Protein AF-L9VF07-F1 (afdb_monomer)

Foldseek 3Di:
DLQLCCCLVVLHDDLVSSLVSLLVVVVVVDPPDDQLSNQQSVVVVVVDDQLRSQVVSLVPDDPPLSAFAVLLLPLLLLLQQCLPPLP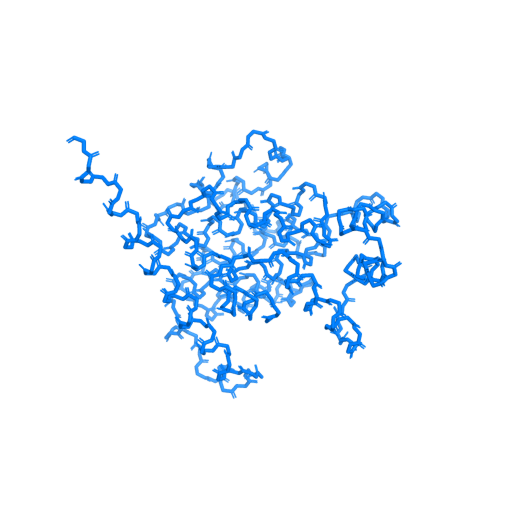VSLVRQLSSQSSRHNDLLNSLLSSLLSQLLSCLLVDDPCSNVRSLVPRDPPRDPVLCVLRVCPPPNDDPVPQQDERGSSSLSRLLRNLLVPDPALVSSLVVQLVSDYNSSSSSSSNNSSRCSNHNPVRDDPVVLVPDPPSVVVVVSSVSSNVSNVVVVVVVVVVPPPD

Organism: NCBI:txid1114856

InterPro domains:
  IPR005502 ADP-ribosylation/Crystallin J1 [PF03747] (3-219)
  IPR036705 ADP-ribosylation/Crystallin J1 superfamily [G3DSA:1.10.4080.10] (1-244)
  IPR036705 ADP-ribosylation/Crystallin J1 superfamily [SSF101478] (3-240)
  IPR050792 ADP-ribosylglycohydrolase-like [PTHR16222] (3-246)

Mean predicted aligned error: 4.43 Å

Solvent-accessible surface area (backbone atoms only — not comparable to full-atom values): 13248 Å² total; per-residue (Å²): 109,58,61,50,53,29,28,55,77,62,77,37,92,47,68,67,61,35,51,50,46,51,40,54,49,54,73,70,63,54,86,87,69,49,75,49,47,52,46,6,42,54,32,36,73,73,70,37,58,41,60,60,14,4,46,54,29,40,67,74,38,58,90,93,57,47,34,44,27,80,40,43,56,64,41,58,66,52,18,52,40,28,40,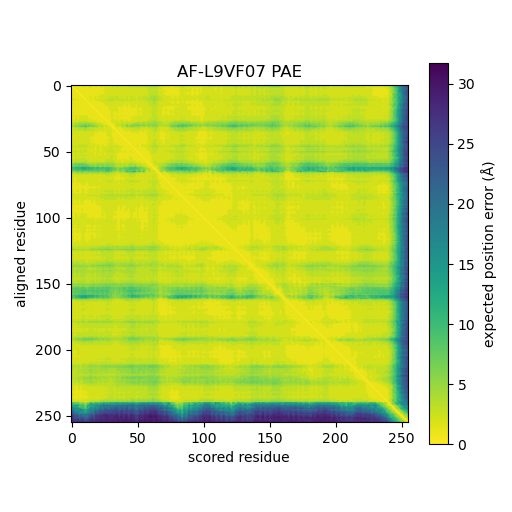87,40,64,68,58,36,37,53,52,28,31,52,64,13,25,46,38,33,54,34,57,52,19,17,43,41,21,24,38,54,24,38,21,41,14,26,38,70,68,70,44,95,53,22,58,60,55,22,60,70,70,50,60,90,84,48,49,65,66,54,49,66,64,42,68,38,55,64,88,69,54,61,77,87,75,55,56,48,38,77,26,23,62,38,26,47,43,39,16,50,32,31,28,70,68,43,93,47,35,54,58,15,28,52,53,37,34,70,72,34,75,38,20,70,50,23,22,48,44,10,41,53,39,19,42,49,71,59,34,73,90,50,46,55,64,80,56,59,77,68,46,81,63,43,73,58,54,52,50,50,51,53,50,31,48,52,48,22,54,57,54,56,58,66,57,58,74,70,73,80,77,127

pLDDT: mean 93.54, std 11.24, range [39.53, 98.94]

Sequence (255 aa):
MRLARSLVNCGGFDRDDFVTRLVEWYEEQPFGIGGTTTEALRRIRDGVPPEDASRRARETKPPGKKATNGSVMRCAPIAVPYATDREELQRVSRTSSRVTHCDPRCVHGCSVLNLTLAYILTGSDRPLQAALDDLPATAPQELRHHLDPVPDEIDPTDIVPANDAVETLRAALYHGLTASDAETAIVMAVNEGGDADTVGAVTGAIAGARFGVSDVPDRWVATVEYRTELEQLGEQLANLRSGHCEAGDDRNDRS

Radius of gyration: 17.64 Å; Cα contacts (8 Å, |Δi|>4): 380; chains: 1; bounding box: 41×55×46 Å

Nearest PDB structures (foldseek):
  2woe-assembly3_C  TM=8.707E-01  e=4.533E-09  Rhodospirillum rubrum
  2yzw-assembly1_A  TM=8.480E-01  e=7.224E-09  Thermus thermophilus HB8
  6drh-assembly4_G  TM=7.942E-01  e=8.203E-09  Serratia proteamaculans 568
  1t5j-assembly1_A  TM=8.797E-01  e=6.268E-08  Methanocaldococcus jannaschii
  6sgb-assembly1_FP  TM=6.117E-01  e=1.068E-03  Trypanosoma brucei brucei

Secondary structure (DSSP, 8-state):
-HHHHHHHHHTS--HHHHHHHHHHHHHT--TT--HHHHHHHHHHHTT--HHHHHHHHHHTSPTT-SS-GGGGGG-GGGTTTTTT-HHHHHHHHHHHHHTT---HHHHHHHHHHHHHHHHHHTT-SSHHHHHHHTS-TTS-HHHHHHHTTTTTT--GGG----SSHHHHHHHHHHHHHH-SSHHHHHHHHHHT-SSHHHHHHHHHHHHHHHH-GGGS-HHHHTT-TTHHHHHHHHHHHHHHHHHHHHHHHTTSS--

Structure (mmCIF, N/CA/C/O backbone):
data_AF-L9VF07-F1
#
_entry.id   AF-L9VF07-F1
#
loop_
_atom_site.group_PDB
_atom_site.id
_atom_site.type_symbol
_atom_site.label_atom_id
_atom_site.label_alt_id
_atom_site.label_comp_id
_atom_site.label_asym_id
_atom_site.label_entity_id
_atom_site.label_seq_id
_atom_site.pdbx_PDB_ins_code
_atom_site.Cartn_x
_atom_site.Cartn_y
_atom_site.Cartn_z
_atom_site.occupancy
_atom_site.B_iso_or_equiv
_atom_site.auth_seq_id
_atom_site.auth_comp_id
_atom_site.auth_asym_id
_atom_site.auth_atom_id
_atom_site.pdbx_PDB_model_num
ATOM 1 N N . MET A 1 1 ? -5.792 1.918 -8.288 1.00 92.44 1 MET A N 1
ATOM 2 C CA . MET A 1 1 ? -7.000 1.196 -8.764 1.00 92.44 1 MET A CA 1
ATOM 3 C C . MET A 1 1 ? -6.725 -0.092 -9.549 1.00 92.44 1 MET A C 1
ATOM 5 O O . MET A 1 1 ? -7.461 -1.045 -9.343 1.00 92.44 1 MET A O 1
ATOM 9 N N . ARG A 1 2 ? -5.696 -0.183 -10.416 1.00 96.69 2 ARG A N 1
ATOM 10 C CA . ARG A 1 2 ? -5.451 -1.374 -11.272 1.00 96.69 2 ARG A CA 1
ATOM 11 C C . ARG A 1 2 ? -5.428 -2.715 -10.518 1.00 96.69 2 ARG A C 1
ATOM 13 O O . ARG A 1 2 ? -6.036 -3.669 -10.983 1.00 96.69 2 ARG A O 1
ATOM 20 N N . LEU A 1 3 ? -4.801 -2.755 -9.339 1.00 98.00 3 LEU A N 1
ATOM 21 C CA . LEU A 1 3 ? -4.769 -3.945 -8.481 1.00 98.00 3 LEU A CA 1
ATOM 22 C C . LEU A 1 3 ? -6.159 -4.349 -7.963 1.00 98.00 3 LEU A C 1
ATOM 24 O O . LEU A 1 3 ? -6.522 -5.511 -8.059 1.00 98.00 3 LEU A O 1
ATOM 28 N N . ALA A 1 4 ? -6.948 -3.397 -7.456 1.00 98.19 4 ALA A N 1
ATOM 29 C CA . ALA A 1 4 ? -8.300 -3.667 -6.960 1.00 98.19 4 ALA A CA 1
ATOM 30 C C . ALA A 1 4 ? -9.221 -4.190 -8.077 1.00 98.19 4 ALA A C 1
ATOM 32 O O . ALA A 1 4 ? -9.887 -5.202 -7.893 1.00 98.19 4 ALA A O 1
ATOM 33 N N . ARG A 1 5 ? -9.181 -3.558 -9.262 1.00 98.25 5 ARG A N 1
ATOM 34 C CA . ARG A 1 5 ? -9.910 -4.028 -10.455 1.00 98.25 5 ARG A CA 1
ATOM 35 C C . ARG A 1 5 ? -9.520 -5.461 -10.832 1.00 98.25 5 ARG A C 1
ATOM 37 O O . ARG A 1 5 ? -10.393 -6.256 -11.145 1.00 98.25 5 ARG A O 1
ATOM 44 N N . SER A 1 6 ? -8.224 -5.780 -10.796 1.00 98.44 6 SER A N 1
ATOM 45 C CA . SER A 1 6 ? -7.711 -7.127 -11.085 1.00 98.44 6 SER A CA 1
ATOM 46 C C . SER A 1 6 ? -8.257 -8.168 -10.107 1.00 98.44 6 SER A C 1
ATOM 48 O O . SER A 1 6 ? -8.846 -9.155 -10.537 1.00 98.44 6 SER A O 1
ATOM 50 N N . LEU A 1 7 ? -8.149 -7.886 -8.802 1.00 98.25 7 LEU A N 1
ATOM 51 C CA . LEU A 1 7 ? -8.655 -8.748 -7.731 1.00 98.25 7 LEU A CA 1
ATOM 52 C C . LEU A 1 7 ? -10.149 -9.044 -7.895 1.00 98.25 7 LEU A C 1
ATOM 54 O O . LEU A 1 7 ? -10.557 -10.198 -7.828 1.00 98.25 7 LEU A O 1
ATOM 58 N N . VAL A 1 8 ? -10.956 -8.009 -8.139 1.00 98.06 8 VAL A N 1
ATOM 59 C CA . VAL A 1 8 ? -12.402 -8.155 -8.335 1.00 98.06 8 VAL A CA 1
ATOM 60 C C . VAL A 1 8 ? -12.715 -8.958 -9.596 1.00 98.06 8 VAL A C 1
ATOM 62 O O . VAL A 1 8 ? -13.451 -9.939 -9.525 1.00 98.06 8 VAL A O 1
ATOM 65 N N . ASN A 1 9 ? -12.150 -8.572 -10.743 1.00 97.62 9 ASN A N 1
ATOM 66 C CA . ASN A 1 9 ? -12.488 -9.185 -12.030 1.00 97.62 9 ASN A CA 1
ATOM 67 C C . ASN A 1 9 ? -12.062 -10.653 -12.116 1.00 97.62 9 ASN A C 1
ATOM 69 O O . ASN A 1 9 ? -12.730 -11.440 -12.781 1.00 97.62 9 ASN A O 1
ATOM 73 N N . CYS A 1 10 ? -10.965 -11.017 -11.450 1.00 97.62 10 CYS A N 1
ATOM 74 C CA . CYS A 1 10 ? -10.439 -12.379 -11.455 1.00 97.62 10 CYS A CA 1
ATOM 75 C C . CYS A 1 10 ? -10.941 -13.221 -10.270 1.00 97.62 10 CYS A C 1
ATOM 77 O O . CYS A 1 10 ? -10.605 -14.399 -10.181 1.00 97.62 10 CYS A O 1
ATOM 79 N N . GLY A 1 11 ? -11.718 -12.641 -9.344 1.00 96.75 11 GLY A N 1
ATOM 80 C CA . GLY A 1 11 ? -12.162 -13.318 -8.119 1.00 96.75 11 GLY A CA 1
ATOM 81 C C . GLY A 1 11 ? -11.029 -13.650 -7.136 1.00 96.75 11 GLY A C 1
ATOM 82 O O . GLY A 1 11 ? -11.189 -14.510 -6.275 1.00 96.75 11 GLY A O 1
ATOM 83 N N . GLY A 1 12 ? -9.875 -12.997 -7.276 1.00 96.38 12 GLY A N 1
ATOM 84 C CA . GLY A 1 12 ? -8.636 -13.296 -6.568 1.00 96.38 12 GLY A CA 1
ATOM 85 C C . GLY A 1 12 ? -7.427 -12.697 -7.287 1.00 96.38 12 GLY A C 1
ATOM 86 O O . GLY A 1 12 ? -7.558 -11.998 -8.291 1.00 96.38 12 GLY A O 1
ATOM 87 N N . PHE A 1 13 ? -6.225 -12.930 -6.765 1.00 98.06 13 PHE A N 1
ATOM 88 C CA . PHE A 1 13 ? -5.006 -12.400 -7.366 1.00 98.06 13 PHE A CA 1
ATOM 89 C C . PHE A 1 13 ? -4.568 -13.214 -8.585 1.00 98.06 13 PHE A C 1
ATOM 91 O O . PHE A 1 13 ? -3.935 -14.263 -8.453 1.00 98.06 13 PHE A O 1
ATOM 98 N N . ASP A 1 14 ? -4.833 -12.664 -9.766 1.00 98.31 14 ASP A N 1
ATOM 99 C CA . ASP A 1 14 ? -4.224 -13.089 -11.019 1.00 98.31 14 ASP A CA 1
ATOM 100 C C . ASP A 1 14 ? -3.043 -12.171 -11.353 1.00 98.31 14 ASP A C 1
ATOM 102 O O . ASP A 1 14 ? -3.167 -10.952 -11.512 1.00 98.31 14 ASP A O 1
ATOM 106 N N . ARG A 1 15 ? -1.852 -12.763 -11.421 1.00 97.81 15 ARG A N 1
ATOM 107 C CA . ARG A 1 15 ? -0.627 -12.011 -11.669 1.00 97.81 15 ARG A CA 1
ATOM 108 C C . ARG A 1 15 ? -0.581 -11.440 -13.088 1.00 97.81 15 ARG A C 1
ATOM 110 O O . ARG A 1 15 ? -0.080 -10.328 -13.255 1.00 97.81 15 ARG A O 1
ATOM 117 N N . ASP A 1 16 ? -1.032 -12.188 -14.084 1.00 98.12 16 ASP A N 1
ATOM 118 C CA . ASP A 1 16 ? -0.871 -11.832 -15.492 1.00 98.12 16 ASP A CA 1
ATOM 119 C C . ASP A 1 16 ? -1.880 -10.749 -15.893 1.00 98.12 16 ASP A C 1
ATOM 121 O O . ASP A 1 16 ? -1.502 -9.782 -16.564 1.00 98.12 16 ASP A O 1
ATOM 125 N N . ASP A 1 17 ? -3.117 -10.815 -15.386 1.00 98.69 17 ASP A N 1
ATOM 126 C CA . ASP A 1 17 ? -4.090 -9.718 -15.500 1.00 98.69 17 ASP A CA 1
ATOM 127 C C . ASP A 1 17 ? -3.573 -8.459 -14.783 1.00 98.69 17 ASP A C 1
ATOM 129 O O . ASP A 1 17 ? -3.598 -7.364 -15.353 1.00 98.69 17 ASP A O 1
ATOM 133 N N . PHE A 1 18 ? -3.006 -8.592 -13.576 1.00 98.56 18 PHE A N 1
ATOM 134 C CA . PHE A 1 18 ? -2.432 -7.444 -12.874 1.00 98.56 18 PHE A CA 1
ATOM 135 C C . PHE A 1 18 ? -1.272 -6.798 -13.648 1.00 98.56 18 PHE A C 1
ATOM 137 O O . PHE A 1 18 ? -1.218 -5.570 -13.767 1.00 98.56 18 PHE A O 1
ATOM 144 N N . VAL A 1 19 ? -0.356 -7.604 -14.196 1.00 98.56 19 VAL A N 1
ATOM 145 C CA . VAL A 1 19 ? 0.756 -7.128 -15.035 1.00 98.56 19 VAL A CA 1
ATOM 146 C C . VAL A 1 19 ? 0.225 -6.413 -16.275 1.00 98.56 19 VAL A C 1
ATOM 148 O O . VAL A 1 19 ? 0.664 -5.296 -16.553 1.00 98.56 19 VAL A O 1
ATOM 151 N N . THR A 1 20 ? -0.746 -7.009 -16.969 1.00 98.56 20 THR A N 1
ATOM 152 C CA . THR A 1 20 ? -1.387 -6.425 -18.158 1.00 98.56 20 THR A CA 1
ATOM 153 C C . THR A 1 20 ? -1.946 -5.040 -17.847 1.00 98.56 20 THR A C 1
ATOM 155 O O . THR A 1 20 ? -1.568 -4.059 -18.485 1.00 98.56 20 THR A O 1
ATOM 158 N N . ARG A 1 21 ? -2.731 -4.913 -16.773 1.00 98.44 21 ARG A N 1
ATOM 159 C CA . ARG A 1 21 ? -3.318 -3.632 -16.346 1.00 98.44 21 ARG A CA 1
ATOM 160 C C . ARG A 1 21 ? -2.288 -2.582 -15.944 1.00 98.44 21 ARG A C 1
ATOM 162 O O . ARG A 1 21 ? -2.561 -1.386 -16.057 1.00 98.44 21 ARG A O 1
ATOM 169 N N . LEU A 1 22 ? -1.142 -2.994 -15.399 1.00 98.19 22 LEU A N 1
ATOM 170 C CA . LEU A 1 22 ? -0.056 -2.064 -15.092 1.00 98.19 22 LEU A CA 1
ATOM 171 C C . LEU A 1 22 ? 0.629 -1.562 -16.365 1.00 98.19 22 LEU A C 1
ATOM 173 O O . LEU A 1 22 ? 0.976 -0.385 -16.417 1.00 98.19 22 LEU A O 1
ATOM 177 N N . VAL A 1 23 ? 0.818 -2.421 -17.369 1.00 98.50 23 VAL A N 1
ATOM 178 C CA . VAL A 1 23 ? 1.380 -2.018 -18.667 1.00 98.50 23 VAL A CA 1
ATOM 179 C C . VAL A 1 23 ? 0.422 -1.079 -19.398 1.00 98.50 23 VAL A C 1
ATOM 181 O O . VAL A 1 23 ? 0.861 -0.012 -19.809 1.00 98.50 23 VAL A O 1
ATOM 184 N N . GLU A 1 24 ? -0.874 -1.396 -19.456 1.00 98.19 24 GLU A N 1
ATOM 185 C CA . GLU A 1 24 ? -1.902 -0.500 -20.014 1.00 98.19 24 GLU A CA 1
ATOM 186 C C . GLU A 1 24 ? -1.864 0.878 -19.340 1.00 98.19 24 GLU A C 1
ATOM 188 O O . GLU A 1 24 ? -1.774 1.909 -19.999 1.00 98.19 24 GLU A O 1
ATOM 193 N N . TRP A 1 25 ? -1.846 0.900 -18.002 1.00 97.38 25 TRP A N 1
ATOM 194 C CA . TRP A 1 25 ? -1.729 2.141 -17.239 1.00 97.38 25 TRP A CA 1
ATOM 195 C C . TRP A 1 25 ? -0.436 2.900 -17.532 1.00 97.38 25 TRP A C 1
ATOM 197 O O . TRP A 1 25 ? -0.449 4.121 -17.572 1.00 97.38 25 TRP A O 1
ATOM 207 N N . TYR A 1 26 ? 0.685 2.207 -17.728 1.00 97.88 26 TYR A N 1
ATOM 208 C CA . TYR A 1 26 ? 1.948 2.836 -18.110 1.00 97.88 26 TYR A CA 1
ATOM 209 C C . TYR A 1 26 ? 1.883 3.466 -19.509 1.00 97.88 26 TYR A C 1
ATOM 211 O O . TYR A 1 26 ? 2.423 4.555 -19.722 1.00 97.88 26 TYR A O 1
ATOM 219 N N . GLU A 1 27 ? 1.211 2.816 -20.456 1.00 97.62 27 GLU A N 1
ATOM 220 C CA . GLU A 1 27 ? 1.034 3.314 -21.823 1.00 97.62 27 GLU A CA 1
ATOM 221 C C . GLU A 1 27 ? 0.120 4.543 -21.894 1.00 97.62 27 GLU A C 1
ATOM 223 O O . GLU A 1 27 ? 0.350 5.411 -22.734 1.00 97.62 27 GLU A O 1
ATOM 228 N N . GLU A 1 28 ? -0.810 4.698 -20.945 1.00 96.94 28 GLU A N 1
ATOM 229 C CA . GLU A 1 28 ? -1.615 5.917 -20.751 1.00 96.94 28 GLU A CA 1
ATOM 230 C C . GLU A 1 28 ? -0.778 7.155 -20.342 1.00 96.94 28 GLU A C 1
ATOM 232 O O . GLU A 1 28 ? -1.321 8.254 -20.260 1.00 96.94 28 GLU A O 1
ATOM 237 N N . GLN A 1 29 ? 0.535 7.007 -20.104 1.00 94.12 29 GLN A N 1
ATOM 238 C CA . GLN A 1 29 ? 1.457 8.071 -19.666 1.00 94.12 29 GLN A CA 1
ATOM 239 C C . GLN A 1 29 ? 0.960 8.816 -18.411 1.00 94.12 29 GLN A C 1
ATOM 241 O O . GLN A 1 29 ? 0.740 10.030 -18.430 1.00 94.12 29 GLN A O 1
ATOM 246 N N . PRO A 1 30 ? 0.785 8.097 -17.292 1.00 92.88 30 PRO A N 1
ATOM 247 C CA . PRO A 1 30 ? 0.133 8.631 -16.114 1.00 92.88 30 PRO A CA 1
ATOM 248 C C . PRO A 1 30 ? 1.034 9.643 -15.407 1.00 92.88 30 PRO A C 1
ATOM 250 O O . PRO A 1 30 ? 2.247 9.452 -15.269 1.00 92.88 30 PRO A O 1
ATOM 253 N N . PHE A 1 31 ? 0.419 10.711 -14.905 1.00 89.94 31 PHE A N 1
ATOM 254 C CA . PHE A 1 31 ? 1.108 11.672 -14.055 1.00 89.94 31 PHE A CA 1
ATOM 255 C C . PHE A 1 31 ? 1.620 10.993 -12.769 1.00 89.94 31 PHE A C 1
ATOM 257 O O . PHE A 1 31 ? 0.955 10.122 -12.210 1.00 89.94 31 PHE A O 1
ATOM 264 N N . GLY A 1 32 ? 2.809 11.386 -12.302 1.00 88.06 32 GLY A N 1
ATOM 265 C CA . GLY A 1 32 ? 3.360 10.934 -11.016 1.00 88.06 32 GLY A CA 1
ATOM 266 C C . GLY A 1 32 ? 3.983 9.530 -10.998 1.00 88.06 32 GLY A C 1
ATOM 267 O O . GLY A 1 32 ? 4.358 9.044 -9.934 1.00 88.06 32 GLY A O 1
ATOM 268 N N . ILE A 1 33 ? 4.145 8.851 -12.141 1.00 94.06 33 ILE A N 1
ATOM 269 C CA . ILE A 1 33 ? 4.795 7.532 -12.161 1.00 94.06 33 ILE A CA 1
ATOM 270 C C . ILE A 1 33 ? 6.277 7.602 -11.748 1.00 94.06 33 ILE A C 1
ATOM 272 O O . ILE A 1 33 ? 7.116 8.240 -12.386 1.00 94.06 33 ILE A O 1
ATOM 276 N N . GLY A 1 34 ? 6.619 6.890 -10.671 1.00 93.62 34 GLY A N 1
ATOM 277 C CA . GLY A 1 34 ? 7.980 6.841 -10.141 1.00 93.62 34 GLY A CA 1
ATOM 278 C C . GLY A 1 34 ? 8.964 6.089 -11.044 1.00 93.62 34 GLY A C 1
ATOM 279 O O . GLY A 1 34 ? 8.643 5.066 -11.650 1.00 93.62 34 GLY A O 1
ATOM 280 N N . GLY A 1 35 ? 10.222 6.537 -11.063 1.00 94.00 35 GLY A N 1
ATOM 281 C CA . GLY A 1 35 ? 11.240 6.012 -11.977 1.00 94.00 35 GLY A CA 1
ATOM 282 C C . GLY A 1 35 ? 11.618 4.534 -11.792 1.00 94.00 35 GLY A C 1
ATOM 283 O O . GLY A 1 35 ? 12.261 3.975 -12.674 1.00 94.00 35 GLY A O 1
ATOM 284 N N . THR A 1 36 ? 11.315 3.889 -10.659 1.00 95.62 36 THR A N 1
ATOM 285 C CA . THR A 1 36 ? 11.466 2.421 -10.512 1.00 95.62 36 THR A CA 1
ATOM 286 C C . THR A 1 36 ? 10.361 1.696 -11.276 1.00 95.62 36 THR A C 1
ATOM 288 O O . THR A 1 36 ? 10.637 0.787 -12.055 1.00 95.62 36 THR A O 1
ATOM 291 N N . THR A 1 37 ? 9.117 2.151 -11.109 1.00 96.88 37 THR A N 1
ATOM 292 C CA . THR A 1 37 ? 7.940 1.618 -11.800 1.00 96.88 37 THR A CA 1
ATOM 293 C C . THR A 1 37 ? 8.045 1.830 -13.307 1.00 96.88 37 THR A C 1
ATOM 295 O O . THR A 1 37 ? 7.895 0.862 -14.045 1.00 96.88 37 THR A O 1
ATOM 298 N N . THR A 1 38 ? 8.398 3.037 -13.763 1.00 97.19 38 THR A N 1
ATOM 299 C CA . THR A 1 38 ? 8.627 3.342 -15.188 1.00 97.19 38 THR A CA 1
ATOM 300 C C . THR A 1 38 ? 9.600 2.357 -15.825 1.00 97.19 38 THR A C 1
ATOM 302 O O . THR A 1 38 ? 9.342 1.803 -16.888 1.00 97.19 38 THR A O 1
ATOM 305 N N . GLU A 1 39 ? 10.721 2.107 -15.155 1.00 97.19 39 GLU A N 1
ATOM 306 C CA . GLU A 1 39 ? 11.815 1.324 -15.714 1.00 97.19 39 GLU A CA 1
ATOM 307 C C . GLU A 1 39 ? 11.531 -0.190 -15.675 1.00 97.19 39 GLU A C 1
ATOM 309 O O . GLU A 1 39 ? 11.973 -0.927 -16.561 1.00 97.19 39 GLU A O 1
ATOM 314 N N . ALA A 1 40 ? 10.740 -0.657 -14.703 1.00 98.25 40 ALA A N 1
ATOM 315 C CA . ALA A 1 40 ? 10.206 -2.018 -14.691 1.00 98.25 40 ALA A CA 1
ATOM 316 C C . ALA A 1 40 ? 9.142 -2.217 -15.786 1.00 98.25 40 ALA A C 1
ATOM 318 O O . ALA A 1 40 ? 9.278 -3.121 -16.607 1.00 98.25 40 ALA A O 1
ATOM 319 N N . LEU A 1 41 ? 8.124 -1.352 -15.857 1.00 98.44 41 LEU A N 1
ATOM 320 C CA . LEU A 1 41 ? 7.006 -1.501 -16.798 1.00 98.44 41 LEU A CA 1
ATOM 321 C C . LEU A 1 41 ? 7.436 -1.325 -18.258 1.00 98.44 41 LEU A C 1
ATOM 323 O O . LEU A 1 41 ? 6.985 -2.087 -19.107 1.00 98.44 41 LEU A O 1
ATOM 327 N N . ARG A 1 42 ? 8.390 -0.426 -18.544 1.00 98.31 42 ARG A N 1
ATOM 328 C CA . ARG A 1 42 ? 9.013 -0.313 -19.872 1.00 98.31 42 ARG A CA 1
ATOM 329 C C . ARG A 1 42 ? 9.600 -1.646 -20.337 1.00 98.31 42 ARG A C 1
ATOM 331 O O . ARG A 1 42 ? 9.358 -2.067 -21.458 1.00 98.31 42 ARG A O 1
ATOM 338 N N . ARG A 1 43 ? 10.352 -2.328 -19.468 1.00 98.44 43 ARG A N 1
ATOM 339 C CA . ARG A 1 43 ? 10.953 -3.633 -19.787 1.00 98.44 43 ARG A CA 1
ATOM 340 C C . ARG A 1 43 ? 9.912 -4.729 -19.965 1.00 98.44 43 ARG A C 1
ATOM 342 O O . ARG A 1 43 ? 10.085 -5.558 -20.848 1.00 98.44 43 ARG A O 1
ATOM 349 N N . ILE A 1 44 ? 8.869 -4.732 -19.136 1.00 98.62 44 ILE A N 1
ATOM 350 C CA . ILE A 1 44 ? 7.771 -5.699 -19.252 1.00 98.62 44 ILE A CA 1
ATOM 351 C C . ILE A 1 44 ? 7.064 -5.532 -20.595 1.00 98.62 44 ILE A C 1
ATOM 353 O O . ILE A 1 44 ? 6.901 -6.511 -21.317 1.00 98.62 44 ILE A O 1
ATOM 357 N N . ARG A 1 45 ? 6.732 -4.291 -20.972 1.00 98.38 45 ARG A N 1
ATOM 358 C CA . ARG A 1 45 ? 6.183 -3.964 -22.294 1.00 98.38 45 ARG A CA 1
ATOM 359 C C . ARG A 1 45 ? 7.102 -4.438 -23.425 1.00 98.38 45 ARG A C 1
ATOM 361 O O . ARG A 1 45 ? 6.629 -4.980 -24.414 1.00 98.38 45 ARG A O 1
ATOM 368 N N . ASP A 1 46 ? 8.416 -4.291 -23.255 1.00 98.12 46 ASP A N 1
ATOM 369 C CA . ASP A 1 46 ? 9.426 -4.739 -24.224 1.00 98.12 46 ASP A CA 1
ATOM 370 C C . ASP A 1 46 ? 9.674 -6.275 -24.187 1.00 98.12 46 ASP A C 1
ATOM 372 O O . ASP A 1 46 ? 10.630 -6.765 -24.789 1.00 98.12 46 ASP A O 1
ATOM 376 N N . GLY A 1 47 ? 8.836 -7.050 -23.483 1.00 97.75 47 GLY A N 1
ATOM 377 C CA . GLY A 1 47 ? 8.845 -8.519 -23.474 1.00 97.75 47 GLY A CA 1
ATOM 378 C C . GLY A 1 47 ? 9.731 -9.173 -22.408 1.00 97.75 47 GLY A C 1
ATOM 379 O O . GLY A 1 47 ? 9.918 -10.390 -22.425 1.00 97.75 47 GLY A O 1
ATOM 380 N N . VAL A 1 48 ? 10.299 -8.405 -21.473 1.00 98.50 48 VAL A N 1
ATOM 381 C CA . VAL A 1 48 ? 11.091 -8.962 -20.363 1.00 98.50 48 VAL A CA 1
ATOM 382 C C . VAL A 1 48 ? 10.155 -9.499 -19.271 1.00 98.50 48 VAL A C 1
ATOM 384 O O . VAL A 1 48 ? 9.289 -8.753 -18.813 1.00 98.50 48 VAL A O 1
ATOM 387 N N . PRO A 1 49 ? 10.349 -10.736 -18.769 1.00 98.06 49 PRO A N 1
ATOM 388 C CA . PRO A 1 49 ? 9.552 -11.263 -17.660 1.00 98.06 49 PRO A CA 1
ATOM 389 C C . PRO A 1 49 ? 9.551 -10.331 -16.429 1.00 98.06 49 PRO A C 1
ATOM 391 O O . PRO A 1 49 ? 10.602 -9.759 -16.115 1.00 98.06 49 PRO A O 1
ATOM 394 N N . PRO A 1 50 ? 8.428 -10.177 -15.695 1.00 97.38 50 PRO A N 1
ATOM 395 C CA . PRO A 1 50 ? 8.313 -9.170 -14.635 1.00 97.38 50 PRO A CA 1
ATOM 396 C C . PRO A 1 50 ? 9.387 -9.214 -13.537 1.00 97.38 50 PRO A C 1
ATOM 398 O O . PRO A 1 50 ? 9.902 -8.162 -13.159 1.00 97.38 50 PRO A O 1
ATOM 401 N N . GLU A 1 51 ? 9.797 -10.390 -13.049 1.00 95.12 51 GLU A N 1
ATOM 402 C CA . GLU A 1 51 ? 10.861 -10.483 -12.035 1.00 95.12 51 GLU A CA 1
ATOM 403 C C . GLU A 1 51 ? 12.200 -9.978 -12.559 1.00 95.12 51 GLU A C 1
ATOM 405 O O . GLU A 1 51 ? 12.930 -9.281 -11.852 1.00 95.12 51 GLU A O 1
ATOM 410 N N . ASP A 1 52 ? 12.525 -10.325 -13.801 1.00 97.88 52 ASP A N 1
ATOM 411 C CA . ASP A 1 52 ? 13.750 -9.891 -14.457 1.00 97.88 52 ASP A CA 1
ATOM 412 C C . ASP A 1 52 ? 13.713 -8.389 -14.729 1.00 97.88 52 ASP A C 1
ATOM 414 O O . ASP A 1 52 ? 14.711 -7.695 -14.522 1.00 97.88 52 ASP A O 1
ATOM 418 N N . ALA A 1 53 ? 12.559 -7.872 -15.152 1.00 98.19 53 ALA A N 1
ATOM 419 C CA . ALA A 1 53 ? 12.343 -6.453 -15.371 1.00 98.19 53 ALA A CA 1
ATOM 420 C C . ALA A 1 53 ? 12.518 -5.652 -14.075 1.00 98.19 53 ALA A C 1
ATOM 422 O O . ALA A 1 53 ? 13.266 -4.672 -14.063 1.00 98.19 53 ALA A O 1
ATOM 423 N N . SER A 1 54 ? 11.898 -6.096 -12.978 1.00 97.56 54 SER A N 1
ATOM 424 C CA . SER A 1 54 ? 12.028 -5.454 -11.670 1.00 97.56 54 SER A CA 1
ATOM 425 C C . SER A 1 54 ? 13.457 -5.538 -11.122 1.00 97.56 54 SER A C 1
ATOM 427 O O . SER A 1 54 ? 13.992 -4.529 -10.654 1.00 97.56 54 SER A O 1
ATOM 429 N N . ARG A 1 55 ? 14.125 -6.694 -11.252 1.00 97.50 55 ARG A N 1
ATOM 430 C CA . ARG A 1 55 ? 15.529 -6.870 -10.843 1.00 97.50 55 ARG A CA 1
ATOM 431 C C . ARG A 1 55 ? 16.456 -5.913 -11.581 1.00 97.50 55 ARG A C 1
ATOM 433 O O . ARG A 1 55 ? 17.206 -5.179 -10.939 1.00 97.50 55 ARG A O 1
ATOM 440 N N . ARG A 1 56 ? 16.344 -5.845 -12.909 1.00 96.94 56 ARG A N 1
ATOM 441 C CA . ARG A 1 56 ? 17.135 -4.918 -13.731 1.00 96.94 56 ARG A CA 1
ATOM 442 C C . ARG A 1 56 ? 16.808 -3.462 -13.403 1.00 96.94 56 ARG A C 1
ATOM 444 O O . ARG A 1 56 ? 17.719 -2.650 -13.294 1.00 96.94 56 ARG A O 1
ATOM 451 N N . ALA A 1 57 ? 15.533 -3.121 -13.196 1.00 95.62 57 ALA A N 1
ATOM 452 C CA . ALA A 1 57 ? 15.135 -1.770 -12.799 1.00 95.62 57 ALA A CA 1
ATOM 453 C C . ALA A 1 57 ? 15.779 -1.362 -11.464 1.00 95.62 57 ALA A C 1
ATOM 455 O O . ALA A 1 57 ? 16.321 -0.262 -11.356 1.00 95.62 57 ALA A O 1
ATOM 456 N N . ARG A 1 58 ? 15.809 -2.263 -10.476 1.00 94.19 58 ARG A N 1
ATOM 457 C CA . ARG A 1 58 ? 16.494 -2.051 -9.194 1.00 94.19 58 ARG A CA 1
ATOM 458 C C . ARG A 1 58 ? 18.007 -1.879 -9.355 1.00 94.19 58 ARG A C 1
ATOM 460 O O . ARG A 1 58 ? 18.598 -1.048 -8.671 1.00 94.19 58 ARG A O 1
ATOM 467 N N . GLU A 1 59 ? 18.641 -2.647 -10.235 1.00 93.31 59 GLU A N 1
ATOM 468 C CA . GLU A 1 59 ? 20.085 -2.561 -10.502 1.00 93.31 59 GLU A CA 1
ATOM 469 C C . GLU A 1 59 ? 20.502 -1.213 -11.102 1.00 93.31 59 GLU A C 1
ATOM 471 O O . GLU A 1 59 ? 21.611 -0.757 -10.837 1.00 93.31 59 GLU A O 1
ATOM 476 N N . THR A 1 60 ? 19.607 -0.527 -11.825 1.00 90.81 60 THR A N 1
ATOM 477 C CA . THR A 1 60 ? 19.873 0.836 -12.325 1.00 90.81 60 THR A CA 1
ATOM 478 C C . THR A 1 60 ? 19.885 1.911 -11.234 1.00 90.81 60 THR A C 1
ATOM 480 O O . THR A 1 60 ? 20.306 3.039 -11.490 1.00 90.81 60 THR A O 1
ATOM 483 N N . LYS A 1 61 ? 19.401 1.606 -10.022 1.00 89.38 61 LYS A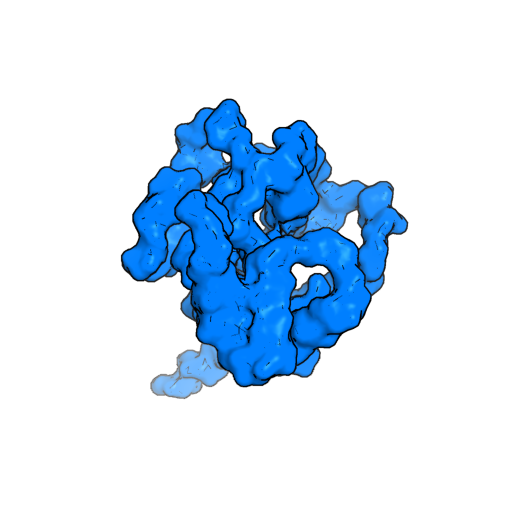 N 1
ATOM 484 C CA . LYS A 1 61 ? 19.315 2.587 -8.937 1.00 89.38 61 LYS A CA 1
ATOM 485 C C . LYS A 1 61 ? 20.635 2.680 -8.171 1.00 89.38 61 LYS A C 1
ATOM 487 O O . LYS A 1 61 ? 21.253 1.647 -7.887 1.00 89.38 61 LYS A O 1
ATOM 492 N N . PRO A 1 62 ? 21.047 3.898 -7.771 1.00 87.00 62 PRO A N 1
ATOM 493 C CA . PRO A 1 62 ? 22.219 4.057 -6.925 1.00 87.00 62 PRO A CA 1
ATOM 494 C C . PRO A 1 62 ? 22.017 3.333 -5.582 1.00 87.00 62 PRO A C 1
ATOM 496 O O . PRO A 1 62 ? 20.872 3.122 -5.153 1.00 87.00 62 PRO A O 1
ATOM 499 N N . PRO A 1 63 ? 23.111 2.954 -4.895 1.00 78.31 63 PRO A N 1
ATOM 500 C CA . PRO A 1 63 ? 23.047 2.480 -3.515 1.00 78.31 63 PRO A CA 1
ATOM 501 C C . PRO A 1 63 ? 22.182 3.413 -2.651 1.00 78.31 63 PRO A C 1
ATOM 503 O O . PRO A 1 63 ? 22.227 4.629 -2.814 1.00 78.31 63 PRO A O 1
ATOM 506 N N . GLY A 1 64 ? 21.338 2.840 -1.789 1.00 76.94 64 GLY A N 1
ATOM 507 C CA . GLY A 1 64 ? 20.390 3.592 -0.955 1.00 76.94 64 GLY A CA 1
ATOM 508 C C . GLY A 1 64 ? 19.037 3.914 -1.605 1.00 76.94 64 GLY A C 1
ATOM 509 O O . GLY A 1 64 ? 18.063 4.048 -0.887 1.00 76.94 64 GLY A O 1
ATOM 510 N N . LYS A 1 65 ? 18.904 3.934 -2.942 1.00 82.25 65 LYS A N 1
ATOM 511 C CA . LYS A 1 65 ? 17.615 4.216 -3.630 1.00 82.25 65 LYS A CA 1
ATOM 512 C C . LYS A 1 65 ? 16.930 2.978 -4.211 1.00 82.25 65 LYS A C 1
ATOM 514 O O . LYS A 1 65 ? 16.144 3.067 -5.153 1.00 82.25 65 LYS A O 1
ATOM 519 N N . LYS A 1 66 ? 17.287 1.796 -3.709 1.00 87.25 66 LYS A N 1
ATOM 520 C CA . LYS A 1 66 ? 16.810 0.511 -4.245 1.00 87.25 66 LYS A CA 1
ATOM 521 C C . LYS A 1 66 ? 15.437 0.102 -3.712 1.00 87.25 66 LYS A C 1
ATOM 523 O O . LYS A 1 66 ? 14.773 -0.690 -4.373 1.00 87.25 66 LYS A O 1
ATOM 528 N N . ALA A 1 67 ? 15.022 0.634 -2.563 1.00 93.75 67 ALA A N 1
ATOM 529 C CA . ALA A 1 67 ? 13.771 0.278 -1.904 1.00 93.75 67 ALA A CA 1
ATOM 530 C C . ALA A 1 67 ? 12.724 1.399 -1.969 1.00 93.75 67 ALA A C 1
ATOM 532 O O . ALA A 1 67 ? 12.166 1.777 -0.952 1.00 93.75 67 ALA A O 1
ATOM 533 N N . THR A 1 68 ? 12.434 1.932 -3.157 1.00 95.81 68 THR A N 1
ATOM 534 C CA . THR A 1 68 ? 11.368 2.940 -3.318 1.00 95.81 68 THR A CA 1
ATOM 535 C C . THR A 1 68 ? 9.993 2.390 -2.908 1.00 95.81 68 THR A C 1
ATOM 537 O O . THR A 1 68 ? 9.722 1.191 -3.019 1.00 95.81 68 THR A O 1
ATOM 540 N N . ASN A 1 69 ? 9.094 3.263 -2.464 1.00 96.81 69 ASN A N 1
ATOM 541 C CA . ASN A 1 69 ? 7.813 2.904 -1.833 1.00 96.81 69 ASN A CA 1
ATOM 542 C C . ASN A 1 69 ? 6.670 2.542 -2.810 1.00 96.81 69 ASN A C 1
ATOM 544 O O . ASN A 1 69 ? 5.604 2.105 -2.379 1.00 96.81 69 ASN A O 1
ATOM 548 N N . GLY A 1 70 ? 6.884 2.630 -4.126 1.00 97.06 70 GLY A N 1
ATOM 549 C CA . GLY A 1 70 ? 5.810 2.535 -5.127 1.00 97.06 70 GLY A CA 1
ATOM 550 C C . GLY A 1 70 ? 5.044 1.202 -5.215 1.00 97.06 70 GLY A C 1
ATOM 551 O O . GLY A 1 70 ? 4.025 1.114 -5.904 1.00 97.06 70 GLY A O 1
ATOM 552 N N . SER A 1 71 ? 5.517 0.134 -4.565 1.00 98.31 71 SER A N 1
ATOM 553 C CA . SER A 1 71 ? 4.721 -1.094 -4.380 1.00 98.31 71 SER A CA 1
ATOM 554 C C . SER A 1 71 ? 3.881 -1.069 -3.101 1.00 98.31 71 SER A C 1
ATOM 556 O O . SER A 1 71 ? 2.741 -1.526 -3.137 1.00 98.31 71 SER A O 1
ATOM 558 N N . VAL A 1 72 ? 4.405 -0.480 -2.021 1.00 98.31 72 VAL A N 1
ATOM 559 C CA . VAL A 1 72 ? 3.715 -0.315 -0.732 1.00 98.31 72 VAL A CA 1
ATOM 560 C C . VAL A 1 72 ? 2.504 0.602 -0.893 1.00 98.31 72 VAL A C 1
ATOM 562 O O . VAL A 1 72 ? 1.409 0.237 -0.480 1.00 98.31 72 VAL A O 1
ATOM 565 N N . MET A 1 73 ? 2.659 1.724 -1.606 1.00 96.56 73 MET A N 1
ATOM 566 C CA . MET A 1 73 ? 1.592 2.720 -1.807 1.00 96.56 73 MET A CA 1
ATOM 567 C C . MET A 1 73 ? 0.303 2.162 -2.437 1.00 96.56 73 MET A C 1
ATOM 569 O O . MET A 1 73 ? -0.742 2.801 -2.390 1.00 96.56 73 MET A O 1
ATOM 573 N N . ARG A 1 74 ? 0.372 0.995 -3.094 1.00 97.50 74 ARG A N 1
ATOM 574 C CA . ARG A 1 74 ? -0.742 0.422 -3.862 1.00 97.50 74 ARG A CA 1
ATOM 575 C C . ARG A 1 74 ? -1.225 -0.934 -3.361 1.00 97.50 74 ARG A C 1
ATOM 577 O O . ARG A 1 74 ? -2.139 -1.472 -3.980 1.00 97.50 74 ARG A O 1
ATOM 584 N N . CYS A 1 75 ? -0.595 -1.531 -2.345 1.00 98.56 75 CYS A N 1
ATOM 585 C CA . CYS A 1 75 ? -0.836 -2.939 -2.009 1.00 98.56 75 CYS A CA 1
ATOM 586 C C . CYS A 1 75 ? -2.038 -3.173 -1.082 1.00 98.56 75 CYS A C 1
ATOM 588 O O . CYS A 1 75 ? -2.540 -4.296 -1.070 1.00 98.56 75 CYS A O 1
ATOM 590 N N . ALA A 1 76 ? -2.537 -2.134 -0.401 1.00 98.56 76 ALA A N 1
ATOM 591 C CA . ALA A 1 76 ? -3.635 -2.208 0.572 1.00 98.56 76 ALA A CA 1
ATOM 592 C C . ALA A 1 76 ? -4.900 -2.968 0.110 1.00 98.56 76 ALA A C 1
ATOM 594 O O . ALA A 1 76 ? -5.453 -3.709 0.923 1.00 98.56 76 ALA A O 1
ATOM 595 N N . PRO A 1 77 ? -5.353 -2.891 -1.165 1.00 98.56 77 PRO A N 1
ATOM 596 C CA . PRO A 1 77 ? -6.525 -3.649 -1.616 1.00 98.56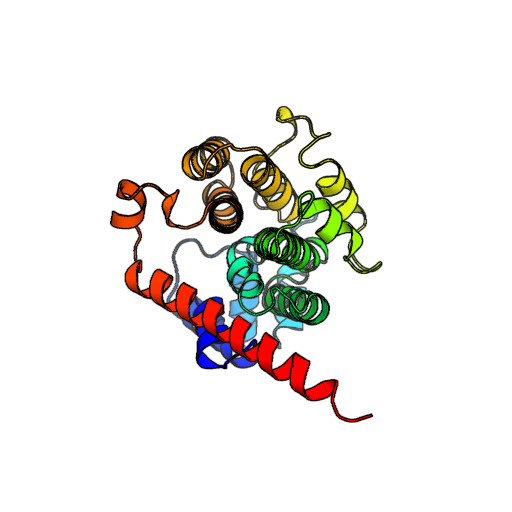 77 PRO A CA 1
ATOM 597 C C . PRO A 1 77 ? -6.419 -5.169 -1.429 1.00 98.56 77 PRO A C 1
ATOM 599 O O . PRO A 1 77 ? -7.444 -5.837 -1.382 1.00 98.56 77 PRO A O 1
ATOM 602 N N . ILE A 1 78 ? -5.205 -5.723 -1.313 1.00 98.75 78 ILE A N 1
ATOM 603 C CA . ILE A 1 78 ? -4.977 -7.155 -1.050 1.00 98.75 78 ILE A CA 1
ATOM 604 C C . ILE A 1 78 ? -5.441 -7.538 0.361 1.00 98.75 78 ILE A C 1
ATOM 606 O O . ILE A 1 78 ? -5.914 -8.652 0.561 1.00 98.75 78 ILE A O 1
ATOM 610 N N . ALA A 1 79 ? -5.324 -6.640 1.343 1.00 98.38 79 ALA A N 1
ATOM 611 C CA . ALA A 1 79 ? -5.631 -6.959 2.735 1.00 98.38 79 ALA A CA 1
ATOM 612 C C . ALA A 1 79 ? -7.106 -7.325 2.958 1.00 98.38 79 ALA A C 1
ATOM 614 O O . ALA A 1 79 ? -7.406 -8.114 3.846 1.00 98.38 79 ALA A O 1
ATOM 615 N N . VAL A 1 80 ? -8.017 -6.770 2.153 1.00 97.50 80 VAL A N 1
ATOM 616 C CA . VAL A 1 80 ? -9.468 -6.926 2.329 1.00 97.50 80 VAL A CA 1
ATOM 617 C C . VAL A 1 80 ? -9.949 -8.354 2.017 1.00 97.50 80 VAL A C 1
ATOM 619 O O . VAL A 1 80 ? -10.480 -8.990 2.929 1.00 97.50 80 VAL A O 1
ATOM 622 N N . PRO A 1 81 ? -9.764 -8.903 0.796 1.00 97.81 81 PRO A N 1
ATOM 623 C CA . PRO A 1 81 ? -10.248 -10.244 0.463 1.00 97.81 81 PRO A CA 1
ATOM 624 C C . PRO A 1 81 ? -9.492 -11.356 1.201 1.00 97.81 81 PRO A C 1
ATOM 626 O O . PRO A 1 81 ? -10.081 -12.386 1.504 1.00 97.81 81 PRO A O 1
ATOM 629 N N . TYR A 1 82 ? -8.215 -11.142 1.533 1.00 98.12 82 TYR A N 1
ATOM 630 C CA . TYR A 1 82 ? -7.359 -12.147 2.174 1.00 98.12 82 TYR A CA 1
ATOM 631 C C . TYR A 1 82 ? -7.224 -11.954 3.691 1.00 98.12 82 TYR A C 1
ATOM 633 O O . TYR A 1 82 ? -6.292 -12.472 4.303 1.00 98.12 82 TYR A O 1
ATOM 641 N N . ALA A 1 83 ? -8.129 -11.197 4.324 1.00 96.94 83 ALA A N 1
ATOM 642 C CA . ALA A 1 83 ? -7.951 -10.778 5.713 1.00 96.94 83 ALA A CA 1
ATOM 643 C C . ALA A 1 83 ? -7.846 -11.940 6.719 1.00 96.94 83 ALA A C 1
ATOM 645 O O . ALA A 1 83 ? -7.265 -11.774 7.784 1.00 96.94 83 ALA A O 1
ATOM 646 N N . THR A 1 84 ? -8.409 -13.102 6.395 1.00 96.06 84 THR A N 1
ATOM 647 C CA . THR A 1 84 ? -8.422 -14.303 7.245 1.00 96.06 84 THR A CA 1
ATOM 648 C C . THR A 1 84 ? -7.441 -15.386 6.787 1.00 96.06 84 THR A C 1
ATOM 650 O O . THR A 1 84 ? -7.201 -16.327 7.536 1.00 96.06 84 THR A O 1
ATOM 653 N N . ASP A 1 85 ? -6.820 -15.236 5.613 1.00 97.06 85 ASP A N 1
ATOM 654 C CA . ASP A 1 85 ? -5.808 -16.152 5.075 1.00 97.06 85 ASP A CA 1
ATOM 655 C C . ASP A 1 85 ? -4.445 -15.445 5.028 1.00 97.06 85 ASP A C 1
ATOM 657 O O . ASP A 1 85 ? -4.047 -14.835 4.031 1.00 97.06 85 ASP A O 1
ATOM 661 N N . ARG A 1 86 ? -3.735 -15.477 6.163 1.00 96.50 86 ARG A N 1
ATOM 662 C CA . ARG A 1 86 ? -2.465 -14.754 6.355 1.00 96.50 86 ARG A CA 1
ATOM 663 C C . ARG A 1 86 ? -1.360 -15.257 5.432 1.00 96.50 86 ARG A C 1
ATOM 665 O O . ARG A 1 86 ? -0.532 -14.459 4.987 1.00 96.50 86 ARG A O 1
ATOM 672 N N . GLU A 1 87 ? -1.325 -16.557 5.157 1.00 97.25 87 GLU A N 1
ATOM 673 C CA . GLU A 1 87 ? -0.307 -17.153 4.295 1.00 97.25 87 GLU A CA 1
ATOM 674 C C . GLU A 1 87 ? -0.490 -16.676 2.853 1.00 97.25 87 GLU A C 1
ATOM 676 O O . GLU A 1 87 ? 0.458 -16.165 2.236 1.00 97.25 87 GLU A O 1
ATOM 681 N N . GLU A 1 88 ? -1.721 -16.750 2.346 1.00 98.12 88 GLU A N 1
ATOM 682 C CA . GLU A 1 88 ? -2.042 -16.315 0.993 1.00 98.12 88 GLU A CA 1
ATOM 683 C C . GLU A 1 88 ? -1.913 -14.796 0.842 1.00 98.12 88 GLU A C 1
ATOM 685 O O . GLU A 1 88 ? -1.293 -14.321 -0.115 1.00 98.12 88 GLU A O 1
ATOM 690 N N . LEU A 1 89 ? -2.373 -14.018 1.829 1.00 98.75 89 LEU A N 1
ATOM 691 C CA . LEU A 1 89 ? -2.182 -12.565 1.882 1.00 98.75 89 LEU A CA 1
ATOM 692 C C . LEU A 1 89 ? -0.709 -12.200 1.713 1.00 98.75 89 LEU A C 1
ATOM 694 O O . LEU A 1 89 ? -0.353 -11.331 0.908 1.00 98.75 89 LEU A O 1
ATOM 698 N N . GLN A 1 90 ? 0.171 -12.872 2.452 1.00 98.62 90 GLN A N 1
ATOM 699 C CA . GLN A 1 90 ? 1.605 -12.660 2.357 1.00 98.62 90 GLN A CA 1
ATOM 700 C C . GLN A 1 90 ? 2.158 -13.081 0.986 1.00 98.62 90 GLN A C 1
ATOM 702 O O . GLN A 1 90 ? 2.961 -12.352 0.391 1.00 98.62 90 GLN A O 1
ATOM 707 N N . ARG A 1 91 ? 1.737 -14.230 0.442 1.00 98.50 91 ARG A N 1
ATOM 708 C CA . ARG A 1 91 ? 2.146 -14.696 -0.894 1.00 98.50 91 ARG A CA 1
ATOM 709 C C . ARG A 1 91 ? 1.765 -13.688 -1.980 1.00 98.50 91 ARG A C 1
ATOM 711 O O . ARG A 1 91 ? 2.620 -13.313 -2.793 1.00 98.50 91 ARG A O 1
ATOM 718 N N . VAL A 1 92 ? 0.523 -13.213 -1.966 1.00 98.75 92 VAL A N 1
ATOM 719 C CA . VAL A 1 92 ? -0.025 -12.239 -2.916 1.00 98.75 92 VAL A CA 1
ATOM 720 C C . VAL A 1 92 ? 0.670 -10.885 -2.774 1.00 98.75 92 VAL A C 1
ATOM 722 O O . VAL A 1 92 ? 1.131 -10.327 -3.770 1.00 98.75 92 VAL A O 1
ATOM 725 N N . SER A 1 93 ? 0.854 -10.393 -1.545 1.00 98.81 93 SER A N 1
ATOM 726 C CA . SER A 1 93 ? 1.555 -9.128 -1.265 1.00 98.81 93 SER A CA 1
ATOM 727 C C . SER A 1 93 ? 2.970 -9.121 -1.835 1.00 98.81 93 SER A C 1
ATOM 729 O O . SER A 1 93 ? 3.367 -8.191 -2.545 1.00 98.81 93 SER A O 1
ATOM 731 N N . ARG A 1 94 ? 3.728 -10.195 -1.589 1.00 98.62 94 ARG A N 1
ATOM 732 C CA . ARG A 1 94 ? 5.092 -10.323 -2.105 1.00 98.62 94 ARG A CA 1
ATOM 733 C C . ARG A 1 94 ? 5.125 -10.462 -3.625 1.00 98.62 94 ARG A C 1
ATOM 735 O O . ARG A 1 94 ? 6.003 -9.884 -4.264 1.00 98.62 94 ARG A O 1
ATOM 742 N N . THR A 1 95 ? 4.201 -11.225 -4.209 1.00 98.56 95 THR A N 1
ATOM 743 C CA . THR A 1 95 ? 4.126 -11.416 -5.668 1.00 98.56 95 THR A CA 1
ATOM 744 C C . THR A 1 95 ? 3.777 -10.107 -6.376 1.00 98.56 95 THR A C 1
ATOM 746 O O . THR A 1 95 ? 4.489 -9.708 -7.294 1.00 98.56 95 THR A O 1
ATOM 749 N N . SER A 1 96 ? 2.760 -9.385 -5.898 1.00 98.69 96 SER A N 1
ATOM 750 C CA . SER A 1 96 ? 2.347 -8.078 -6.428 1.00 98.69 96 SER A CA 1
ATOM 751 C C . SER A 1 96 ? 3.460 -7.026 -6.343 1.00 98.69 96 SER A C 1
ATOM 753 O O . SER A 1 96 ? 3.676 -6.258 -7.288 1.00 98.69 96 SER A O 1
ATOM 755 N N . SER A 1 97 ? 4.225 -7.021 -5.244 1.00 98.69 97 SER A N 1
ATOM 756 C CA . SER A 1 97 ? 5.383 -6.137 -5.088 1.00 98.69 97 SER A CA 1
ATOM 757 C C . SER A 1 97 ? 6.455 -6.422 -6.144 1.00 98.69 97 SER A C 1
ATOM 759 O O . SER A 1 97 ? 6.829 -5.513 -6.893 1.00 98.69 97 SER A O 1
ATOM 761 N N . ARG A 1 98 ? 6.860 -7.695 -6.298 1.00 98.56 98 ARG A N 1
ATOM 762 C CA . ARG A 1 98 ? 7.932 -8.131 -7.216 1.00 98.56 98 ARG A CA 1
ATOM 763 C C . ARG A 1 98 ? 7.690 -7.813 -8.688 1.00 98.56 98 ARG A C 1
ATOM 765 O O . ARG A 1 98 ? 8.662 -7.772 -9.435 1.00 98.56 98 ARG A O 1
ATOM 772 N N . VAL A 1 99 ? 6.448 -7.546 -9.098 1.00 98.31 99 VAL A N 1
ATOM 773 C CA . VAL A 1 99 ? 6.142 -7.103 -10.468 1.00 98.31 99 VAL A CA 1
ATOM 774 C C . VAL A 1 99 ? 6.911 -5.829 -10.828 1.00 98.31 99 VAL A C 1
ATOM 776 O O . VAL A 1 99 ? 7.406 -5.713 -11.944 1.00 98.31 99 VAL A O 1
ATOM 779 N N . THR A 1 100 ? 7.052 -4.879 -9.894 1.00 98.19 100 THR A N 1
ATOM 780 C CA . THR A 1 100 ? 7.811 -3.641 -10.158 1.00 98.19 100 THR A CA 1
ATOM 781 C C . THR A 1 100 ? 8.916 -3.351 -9.147 1.00 98.19 100 THR A C 1
ATOM 783 O O . THR A 1 100 ? 9.905 -2.720 -9.513 1.00 98.19 100 THR A O 1
ATOM 786 N N . HIS A 1 101 ? 8.825 -3.863 -7.918 1.00 98.19 101 HIS A N 1
ATOM 787 C CA . HIS A 1 101 ? 9.805 -3.669 -6.847 1.00 98.19 101 HIS A CA 1
ATOM 788 C C . HIS A 1 101 ? 10.236 -5.013 -6.243 1.00 98.19 101 HIS A C 1
ATOM 790 O O . HIS A 1 101 ? 9.529 -5.606 -5.435 1.00 98.19 101 HIS A O 1
ATOM 796 N N . CYS A 1 102 ? 11.427 -5.493 -6.596 1.00 97.50 102 CYS A N 1
ATOM 797 C CA . CYS A 1 102 ? 11.956 -6.759 -6.091 1.00 97.50 102 CYS A CA 1
ATOM 798 C C . CYS A 1 102 ? 12.891 -6.605 -4.879 1.00 97.50 102 CYS A C 1
ATOM 800 O O . CYS A 1 102 ? 13.450 -7.603 -4.422 1.00 97.50 102 CYS A O 1
ATOM 802 N N . ASP A 1 103 ? 13.136 -5.380 -4.392 1.00 97.25 103 ASP A N 1
ATOM 803 C CA . ASP A 1 103 ? 13.949 -5.186 -3.189 1.00 97.25 103 ASP A CA 1
ATOM 804 C C . ASP A 1 103 ? 13.244 -5.844 -1.992 1.00 97.25 103 ASP A C 1
ATOM 806 O O . ASP A 1 103 ? 12.053 -5.590 -1.786 1.00 97.25 103 ASP A O 1
ATOM 810 N N . PRO A 1 104 ? 13.932 -6.689 -1.202 1.00 97.06 104 PRO A N 1
ATOM 811 C CA . PRO A 1 104 ? 13.314 -7.389 -0.082 1.00 97.06 104 PRO A CA 1
ATOM 812 C C . PRO A 1 104 ? 12.573 -6.474 0.900 1.00 97.06 104 PRO A C 1
ATOM 814 O O . PRO A 1 104 ? 11.552 -6.890 1.445 1.00 97.06 104 PRO A O 1
ATOM 817 N N . ARG A 1 105 ? 13.029 -5.227 1.086 1.00 97.31 105 ARG A N 1
ATOM 818 C CA . ARG A 1 105 ? 12.361 -4.247 1.959 1.00 97.31 105 ARG A CA 1
ATOM 819 C C . ARG A 1 105 ? 11.006 -3.814 1.397 1.00 97.31 105 ARG A C 1
ATOM 821 O O . ARG A 1 105 ? 10.037 -3.770 2.141 1.00 97.31 105 ARG A O 1
ATOM 828 N N . CYS A 1 106 ? 10.889 -3.617 0.081 1.00 98.06 106 CYS A N 1
ATOM 829 C CA . CYS A 1 106 ? 9.604 -3.360 -0.583 1.00 98.06 106 CYS A CA 1
ATOM 830 C C . CYS A 1 106 ? 8.671 -4.577 -0.509 1.00 98.06 106 CYS A C 1
ATOM 832 O O . CYS A 1 106 ? 7.489 -4.453 -0.192 1.00 98.06 106 CYS A O 1
ATOM 834 N N . VAL A 1 107 ? 9.217 -5.760 -0.802 1.00 98.50 107 VAL A N 1
ATOM 835 C CA . VAL A 1 107 ? 8.470 -7.021 -0.901 1.00 98.50 107 VAL A CA 1
ATOM 836 C C . VAL A 1 107 ? 7.870 -7.420 0.445 1.00 98.50 107 VAL A C 1
ATOM 838 O O . VAL A 1 107 ? 6.679 -7.729 0.536 1.00 98.50 107 VAL A O 1
ATOM 841 N N . HIS A 1 108 ? 8.687 -7.400 1.496 1.00 98.56 108 HIS A N 1
ATOM 842 C CA . HIS A 1 108 ? 8.225 -7.692 2.847 1.00 98.56 108 HIS A CA 1
ATOM 843 C C . HIS A 1 108 ? 7.487 -6.503 3.465 1.00 98.56 108 HIS A C 1
ATOM 845 O O . HIS A 1 108 ? 6.531 -6.734 4.192 1.00 98.56 108 HIS A O 1
ATOM 851 N N . GLY A 1 109 ? 7.804 -5.261 3.093 1.00 98.56 109 GLY A N 1
ATOM 852 C CA . GLY A 1 109 ? 7.035 -4.082 3.497 1.00 98.56 109 GLY A CA 1
ATOM 853 C C . GLY A 1 109 ? 5.575 -4.125 3.034 1.00 98.56 109 GLY A C 1
ATOM 854 O O . GLY A 1 109 ? 4.673 -3.846 3.818 1.00 98.56 109 GLY A O 1
ATOM 855 N N . CYS A 1 110 ? 5.313 -4.589 1.805 1.00 98.88 110 CYS A N 1
ATOM 856 C CA . CYS A 1 110 ? 3.941 -4.843 1.342 1.00 98.88 110 CYS A CA 1
ATOM 857 C C . CYS A 1 110 ? 3.232 -5.909 2.191 1.00 98.88 110 CYS A C 1
ATOM 859 O O . CYS A 1 110 ? 2.028 -5.817 2.409 1.00 98.88 110 CYS A O 1
ATOM 861 N N . SER A 1 111 ? 3.976 -6.923 2.652 1.00 98.75 111 SER A N 1
ATOM 862 C CA . SER A 1 111 ? 3.432 -7.967 3.530 1.00 98.75 111 SER A CA 1
ATOM 863 C C . SER A 1 111 ? 3.109 -7.406 4.910 1.00 98.75 111 SER A C 1
ATOM 865 O O . SER A 1 111 ? 2.033 -7.693 5.411 1.00 98.75 111 SER A O 1
ATOM 867 N N . VAL A 1 112 ? 3.987 -6.573 5.484 1.00 98.81 112 VAL A N 1
ATOM 868 C CA . VAL A 1 112 ? 3.740 -5.908 6.772 1.00 98.81 112 VAL A CA 1
ATOM 869 C C . VAL A 1 112 ? 2.489 -5.053 6.699 1.00 98.81 112 VAL A C 1
ATOM 871 O O . VAL A 1 112 ? 1.587 -5.267 7.495 1.00 98.81 112 VAL A O 1
ATOM 874 N N . LEU A 1 113 ? 2.389 -4.144 5.722 1.00 98.94 113 LEU A N 1
ATOM 875 C CA . LEU A 1 113 ? 1.214 -3.280 5.604 1.00 98.94 113 LEU A CA 1
ATOM 876 C C . LEU A 1 113 ? -0.072 -4.103 5.510 1.00 98.94 113 LEU A C 1
ATOM 878 O O . LEU A 1 113 ? -1.007 -3.872 6.270 1.00 98.94 113 LEU A O 1
ATOM 882 N N . ASN A 1 114 ? -0.110 -5.088 4.612 1.00 98.94 114 ASN A N 1
ATOM 883 C CA . ASN A 1 114 ? -1.316 -5.880 4.418 1.00 98.94 114 ASN A CA 1
ATOM 884 C C . ASN A 1 114 ? -1.640 -6.769 5.623 1.00 98.94 114 ASN A C 1
ATOM 886 O O . ASN A 1 114 ? -2.816 -6.913 5.936 1.00 98.94 114 ASN A O 1
ATOM 890 N N . LEU A 1 115 ? -0.643 -7.328 6.318 1.00 98.88 115 LEU A N 1
ATOM 891 C CA . LEU A 1 115 ? -0.868 -8.072 7.559 1.00 98.88 115 LEU A CA 1
ATOM 892 C C . LEU A 1 115 ? -1.405 -7.153 8.653 1.00 98.88 115 LEU A C 1
ATOM 894 O O . LEU A 1 115 ? -2.395 -7.503 9.281 1.00 98.88 115 LEU A O 1
ATOM 898 N N . THR A 1 116 ? -0.823 -5.966 8.837 1.00 98.94 116 THR A N 1
ATOM 899 C CA . THR A 1 116 ? -1.296 -4.984 9.822 1.00 98.94 116 THR A CA 1
ATOM 900 C C . THR A 1 116 ? -2.744 -4.595 9.547 1.00 98.94 116 THR A C 1
ATOM 902 O O . THR A 1 116 ? -3.580 -4.681 10.443 1.00 98.94 116 THR A O 1
ATOM 905 N N . LEU A 1 117 ? -3.072 -4.231 8.301 1.00 98.88 117 LEU A N 1
ATOM 906 C CA . LEU A 1 117 ? -4.446 -3.925 7.886 1.00 98.88 117 LEU A CA 1
ATOM 907 C C . LEU A 1 117 ? -5.382 -5.092 8.173 1.00 98.88 117 LEU A C 1
ATOM 909 O O . LEU A 1 117 ? -6.466 -4.923 8.719 1.00 98.88 117 LEU A O 1
ATOM 913 N N . ALA A 1 118 ? -4.954 -6.296 7.834 1.00 98.69 118 ALA A N 1
ATOM 914 C CA . ALA A 1 118 ? -5.778 -7.464 8.002 1.00 98.69 118 ALA A CA 1
ATOM 915 C C . ALA A 1 118 ? -5.915 -7.884 9.481 1.00 98.69 118 ALA A C 1
ATOM 917 O O . ALA A 1 118 ? -6.923 -8.490 9.828 1.00 98.69 118 ALA A O 1
ATOM 918 N N . TYR A 1 119 ? -4.960 -7.556 10.355 1.00 98.69 119 TYR A N 1
ATOM 919 C CA . TYR A 1 119 ? -5.085 -7.710 11.806 1.00 98.69 119 TYR A CA 1
ATOM 920 C C . TYR A 1 119 ? -6.010 -6.659 12.423 1.00 98.69 119 TYR A C 1
ATOM 922 O O . TYR A 1 119 ? -6.777 -6.997 13.322 1.00 98.69 119 TYR A O 1
ATOM 930 N N . ILE A 1 120 ? -6.002 -5.426 11.907 1.00 98.56 120 ILE A N 1
ATOM 931 C CA . ILE A 1 120 ? -6.991 -4.395 12.261 1.00 98.56 120 ILE A CA 1
ATOM 932 C C . ILE A 1 120 ? -8.399 -4.889 11.905 1.00 98.56 120 ILE A C 1
ATOM 934 O O . ILE A 1 120 ? -9.283 -4.911 12.756 1.00 98.56 120 ILE A O 1
ATOM 938 N N . LEU A 1 121 ? -8.594 -5.366 10.671 1.00 97.81 121 LEU A N 1
ATOM 939 C CA . LEU A 1 121 ? -9.895 -5.836 10.175 1.00 97.81 121 LEU A CA 1
ATOM 940 C C . LEU A 1 121 ? -10.441 -7.061 10.925 1.00 97.81 121 LEU A C 1
ATOM 942 O O . LEU A 1 121 ? -11.640 -7.325 10.860 1.00 97.81 121 LEU A O 1
ATOM 946 N N . THR A 1 122 ? -9.582 -7.815 11.614 1.00 96.88 122 THR A N 1
ATOM 947 C CA . THR A 1 122 ? -9.970 -8.967 12.443 1.00 96.88 122 THR A CA 1
ATOM 948 C C . THR A 1 122 ? -9.931 -8.669 13.945 1.00 96.88 122 THR A C 1
ATOM 950 O O . THR A 1 122 ? -10.035 -9.600 14.737 1.00 96.88 122 THR A O 1
ATOM 953 N N . GLY A 1 123 ? -9.766 -7.404 14.349 1.00 97.06 123 GLY A N 1
ATOM 954 C CA . GLY A 1 123 ? -9.902 -6.973 15.744 1.00 97.06 123 GLY A CA 1
ATOM 955 C C . GLY A 1 123 ? -8.693 -7.231 16.649 1.00 97.06 123 GLY A C 1
ATOM 956 O O . GLY A 1 123 ? -8.877 -7.506 17.828 1.00 97.06 123 GLY A O 1
ATOM 957 N N . SER A 1 124 ? -7.464 -7.179 16.126 1.00 97.50 124 SER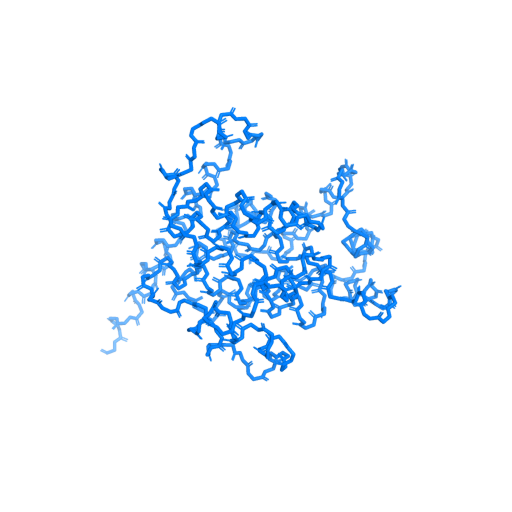 A N 1
ATOM 958 C CA . SER A 1 124 ? -6.254 -7.245 16.960 1.00 97.50 124 SER A CA 1
ATOM 959 C C . SER A 1 124 ? -5.968 -5.913 17.658 1.00 97.50 124 SER A C 1
ATOM 961 O O . SER A 1 124 ? -5.947 -4.871 17.004 1.00 97.50 124 SER A O 1
ATOM 963 N N . ASP A 1 125 ? -5.640 -5.966 18.952 1.00 95.31 125 ASP A N 1
ATOM 964 C CA . ASP A 1 125 ? -5.210 -4.800 19.742 1.00 95.31 125 ASP A CA 1
ATOM 965 C C . ASP A 1 125 ? -3.777 -4.348 19.412 1.00 95.31 125 ASP A C 1
ATOM 967 O O . ASP A 1 125 ? -3.415 -3.191 19.620 1.00 95.31 125 ASP A O 1
ATOM 971 N N . ARG A 1 126 ? -2.938 -5.257 18.894 1.00 96.81 126 ARG A N 1
ATOM 972 C CA . ARG A 1 126 ? -1.532 -4.991 18.534 1.00 96.81 126 ARG A CA 1
ATOM 973 C C . ARG A 1 126 ? -1.257 -5.408 17.087 1.00 96.81 126 ARG A C 1
ATOM 975 O O . ARG A 1 126 ? -0.474 -6.330 16.847 1.00 96.81 126 ARG A O 1
ATOM 982 N N . PRO A 1 127 ? -1.903 -4.763 16.100 1.00 98.44 127 PRO A N 1
ATOM 983 C CA . PRO A 1 127 ? -1.931 -5.262 14.730 1.00 98.44 127 PRO A CA 1
ATOM 984 C C . PRO A 1 127 ? -0.559 -5.264 14.049 1.00 98.44 127 PRO A C 1
ATOM 986 O O . PRO A 1 127 ? -0.260 -6.196 13.308 1.00 98.44 127 PRO A O 1
ATOM 989 N N . LEU A 1 128 ? 0.289 -4.263 14.314 1.00 98.56 128 LEU A N 1
ATOM 990 C CA . LEU A 1 128 ? 1.643 -4.222 13.756 1.00 98.56 128 LEU A CA 1
ATOM 991 C C . LEU A 1 128 ? 2.551 -5.285 14.384 1.00 98.56 128 LEU A C 1
ATOM 993 O O . LEU A 1 128 ? 3.247 -5.977 13.648 1.00 98.56 128 LEU A O 1
ATOM 997 N N . GLN A 1 129 ? 2.506 -5.475 15.706 1.00 98.19 129 GLN A N 1
ATOM 998 C CA . GLN A 1 129 ? 3.322 -6.508 16.350 1.00 98.19 129 GLN A CA 1
ATOM 999 C C . GLN A 1 129 ? 2.947 -7.901 15.837 1.00 98.19 129 GLN A C 1
ATOM 1001 O O . GLN A 1 129 ? 3.819 -8.650 15.411 1.00 98.19 129 GLN A O 1
ATOM 1006 N N . ALA A 1 130 ? 1.647 -8.204 15.771 1.00 98.25 130 ALA A N 1
ATOM 1007 C CA . ALA A 1 130 ? 1.163 -9.465 15.215 1.00 98.25 130 ALA A CA 1
ATOM 1008 C C . ALA A 1 130 ? 1.605 -9.654 13.750 1.00 98.25 130 ALA A C 1
ATOM 1010 O O . ALA A 1 130 ? 2.018 -10.741 13.352 1.00 98.25 130 ALA A O 1
ATOM 1011 N N . ALA A 1 131 ? 1.589 -8.583 12.947 1.00 98.50 131 ALA A N 1
ATOM 1012 C CA . ALA A 1 131 ? 2.098 -8.617 11.580 1.00 98.50 131 ALA A CA 1
ATOM 1013 C C . ALA A 1 131 ? 3.606 -8.910 11.508 1.00 98.50 131 ALA A C 1
ATOM 1015 O O . ALA A 1 131 ? 4.037 -9.656 10.628 1.00 98.50 131 ALA A O 1
ATOM 1016 N N . LEU A 1 132 ? 4.413 -8.329 12.400 1.00 98.12 132 LEU A N 1
ATOM 1017 C CA . LEU A 1 132 ? 5.855 -8.574 12.465 1.00 98.12 132 LEU A CA 1
ATOM 1018 C C . LEU A 1 132 ? 6.165 -9.999 12.936 1.00 98.12 132 LEU A C 1
ATOM 1020 O O . LEU A 1 132 ? 7.060 -10.635 12.373 1.00 98.12 132 LEU A O 1
ATOM 1024 N N . ASP A 1 133 ? 5.425 -10.522 13.909 1.00 97.50 133 ASP A N 1
ATOM 1025 C CA . ASP A 1 133 ? 5.592 -11.887 14.417 1.00 97.50 133 ASP A CA 1
ATOM 1026 C C . ASP A 1 133 ? 5.316 -12.934 13.318 1.00 97.50 133 ASP A C 1
ATOM 1028 O O . ASP A 1 133 ? 6.077 -13.892 13.170 1.00 97.50 133 ASP A O 1
ATOM 1032 N N . ASP A 1 134 ? 4.320 -12.685 12.460 1.00 97.44 134 ASP A N 1
ATOM 1033 C CA . ASP A 1 134 ? 3.934 -13.553 11.335 1.00 97.44 134 ASP A CA 1
ATOM 1034 C C . ASP A 1 134 ? 4.855 -13.483 10.105 1.00 97.44 134 ASP A C 1
ATOM 1036 O O . ASP A 1 134 ? 4.723 -14.278 9.160 1.00 97.44 134 ASP A O 1
ATOM 1040 N N . LEU A 1 135 ? 5.771 -12.514 10.048 1.00 95.81 135 LEU A N 1
ATOM 1041 C CA . LEU A 1 135 ? 6.695 -12.417 8.923 1.00 95.81 135 LEU A CA 1
ATOM 1042 C C . LEU A 1 135 ? 7.637 -13.635 8.890 1.00 95.81 135 LEU A C 1
ATOM 1044 O O . LEU A 1 135 ? 8.179 -14.044 9.918 1.00 95.81 135 LEU A O 1
ATOM 1048 N N . PRO A 1 136 ? 7.981 -14.160 7.700 1.00 94.50 136 PRO A N 1
ATOM 1049 C CA . PRO A 1 136 ? 8.945 -15.245 7.590 1.00 94.50 136 PRO A CA 1
ATOM 1050 C C . PRO A 1 136 ? 10.344 -14.792 8.027 1.00 94.50 136 PRO A C 1
ATOM 1052 O O . PRO A 1 136 ? 10.705 -13.617 7.920 1.00 94.50 136 PRO A O 1
ATOM 1055 N N . ALA A 1 137 ? 11.187 -15.752 8.411 1.00 92.88 137 ALA A N 1
ATOM 1056 C CA . ALA A 1 137 ? 12.595 -15.511 8.749 1.00 92.88 137 ALA A CA 1
ATOM 1057 C C . ALA A 1 137 ? 13.413 -14.900 7.590 1.00 92.88 137 ALA A C 1
ATOM 1059 O O . ALA A 1 137 ? 14.472 -14.324 7.812 1.00 92.88 137 ALA A O 1
ATOM 1060 N N . THR A 1 138 ? 12.925 -14.999 6.347 1.00 93.00 138 THR A N 1
ATOM 1061 C CA . THR A 1 138 ? 13.548 -14.372 5.171 1.00 93.00 138 THR A CA 1
ATOM 1062 C C . THR A 1 138 ? 13.296 -12.865 5.078 1.00 93.00 138 THR A C 1
ATOM 1064 O O . THR A 1 138 ? 13.855 -12.217 4.192 1.00 93.00 138 THR A O 1
ATOM 1067 N N . ALA A 1 139 ? 12.418 -12.305 5.918 1.00 96.00 139 ALA A N 1
ATOM 1068 C CA . ALA A 1 139 ? 12.180 -10.869 5.952 1.00 96.00 139 ALA A CA 1
ATOM 1069 C C . ALA A 1 139 ? 13.461 -10.125 6.386 1.00 96.00 139 ALA A C 1
ATOM 1071 O O . ALA A 1 139 ? 14.130 -10.575 7.318 1.00 96.00 139 ALA A O 1
ATOM 1072 N N . PRO A 1 140 ? 13.821 -8.995 5.748 1.00 95.44 140 PRO A N 1
ATOM 1073 C CA . PRO A 1 140 ? 15.033 -8.256 6.094 1.00 95.44 140 PRO A CA 1
ATOM 1074 C C . PRO A 1 140 ? 15.047 -7.830 7.561 1.00 95.44 140 PRO A C 1
ATOM 1076 O O . PRO A 1 140 ? 14.077 -7.247 8.042 1.00 95.44 140 PRO A O 1
ATOM 1079 N N . GLN A 1 141 ? 16.170 -8.051 8.247 1.00 94.25 141 GLN A N 1
ATOM 1080 C CA . GLN A 1 141 ? 16.332 -7.618 9.636 1.00 94.25 141 GLN A CA 1
ATOM 1081 C C . GLN A 1 141 ? 16.187 -6.099 9.781 1.00 94.25 141 GLN A C 1
ATOM 1083 O O . GLN A 1 141 ? 15.577 -5.648 10.738 1.00 94.25 141 GLN A O 1
ATOM 1088 N N . GLU A 1 142 ? 16.678 -5.328 8.806 1.00 93.31 142 GLU A N 1
ATOM 1089 C CA . GLU A 1 142 ? 16.498 -3.872 8.733 1.00 93.31 142 GLU A CA 1
ATOM 1090 C C . GLU A 1 142 ? 15.012 -3.486 8.800 1.00 93.31 142 GLU A C 1
ATOM 1092 O O . GLU A 1 142 ? 14.632 -2.656 9.615 1.00 93.31 142 GLU A O 1
ATOM 1097 N N . LEU A 1 143 ? 14.146 -4.153 8.025 1.00 94.94 143 LEU A N 1
ATOM 1098 C CA . LEU A 1 143 ? 12.706 -3.879 8.037 1.00 94.94 143 LEU A CA 1
ATOM 1099 C C . LEU A 1 143 ? 12.106 -4.102 9.432 1.00 94.94 143 LEU A C 1
ATOM 1101 O O . LEU A 1 143 ? 11.350 -3.264 9.905 1.00 94.94 143 LEU A O 1
ATOM 1105 N N . ARG A 1 144 ? 12.455 -5.213 10.094 1.00 95.19 144 ARG A N 1
ATOM 1106 C CA . ARG A 1 144 ? 11.997 -5.494 11.463 1.00 95.19 144 ARG A CA 1
ATOM 1107 C C . ARG A 1 144 ? 12.529 -4.451 12.442 1.00 95.19 144 ARG A C 1
ATOM 1109 O O . ARG A 1 144 ? 11.747 -3.862 13.165 1.00 95.19 144 ARG A O 1
ATOM 1116 N N . HIS A 1 145 ? 13.830 -4.179 12.410 1.00 95.06 145 HIS A N 1
ATOM 1117 C CA . HIS A 1 145 ? 14.493 -3.234 13.307 1.00 95.06 145 HIS A CA 1
ATOM 1118 C C . HIS A 1 145 ? 13.869 -1.834 13.269 1.00 95.06 145 HIS A C 1
ATOM 1120 O O . HIS A 1 145 ? 13.732 -1.198 14.305 1.00 95.06 145 HIS A O 1
ATOM 1126 N N . HIS A 1 146 ? 13.471 -1.369 12.085 1.00 94.62 146 HIS A N 1
ATOM 1127 C CA . HIS A 1 146 ? 12.862 -0.054 11.917 1.00 94.62 146 HIS A CA 1
ATOM 1128 C C . HIS A 1 146 ? 11.372 0.008 12.284 1.00 94.62 146 HIS A C 1
ATOM 1130 O O . HIS A 1 146 ? 10.882 1.097 12.580 1.00 94.62 146 HIS A O 1
ATOM 1136 N N . LEU A 1 147 ? 10.648 -1.116 12.220 1.00 96.81 147 LEU A N 1
ATOM 1137 C CA . LEU A 1 147 ? 9.197 -1.160 12.437 1.00 96.81 147 LEU A CA 1
ATOM 1138 C C . LEU A 1 147 ? 8.791 -1.680 13.819 1.00 96.81 147 LEU A C 1
ATOM 1140 O O . LEU A 1 147 ? 7.713 -1.327 14.275 1.00 96.81 147 LEU A O 1
ATOM 1144 N N . ASP A 1 148 ? 9.628 -2.482 14.477 1.00 96.69 148 ASP A N 1
ATOM 1145 C CA . ASP A 1 148 ? 9.375 -3.023 15.821 1.00 96.69 148 ASP A CA 1
ATOM 1146 C C . ASP A 1 148 ? 9.159 -1.926 16.885 1.00 96.69 148 ASP A C 1
ATOM 1148 O O . ASP A 1 148 ? 8.218 -2.052 17.662 1.00 96.69 148 ASP A O 1
ATOM 1152 N N . PRO A 1 149 ? 9.890 -0.788 16.870 1.00 96.88 149 PRO A N 1
ATOM 1153 C CA . PRO A 1 149 ? 9.634 0.307 17.810 1.00 96.88 149 PRO A CA 1
ATOM 1154 C C . PRO A 1 149 ? 8.328 1.079 17.552 1.00 96.88 149 PRO A C 1
ATOM 1156 O O . PRO A 1 149 ? 7.975 1.963 18.328 1.00 96.88 149 PRO A O 1
ATOM 1159 N N . VAL A 1 150 ? 7.625 0.840 16.439 1.00 96.56 150 VAL A N 1
ATOM 1160 C CA . VAL A 1 150 ? 6.421 1.605 16.078 1.00 96.56 150 VAL A CA 1
ATOM 1161 C C . VAL A 1 150 ? 5.175 0.953 16.703 1.00 96.56 150 VAL A C 1
ATOM 1163 O O . VAL A 1 150 ? 5.009 -0.260 16.599 1.00 96.56 150 VAL A O 1
ATOM 1166 N N . PRO A 1 151 ? 4.229 1.724 17.271 1.00 94.06 151 PRO A N 1
ATOM 1167 C CA . PRO A 1 151 ? 4.286 3.170 17.484 1.00 94.06 151 PRO A CA 1
ATOM 1168 C C . PRO A 1 151 ? 4.879 3.594 18.838 1.00 94.06 151 PRO A C 1
ATOM 1170 O O . PRO A 1 151 ? 5.084 4.786 19.038 1.00 94.06 151 PRO A O 1
ATOM 1173 N N . ASP A 1 152 ? 5.116 2.660 19.761 1.00 93.00 152 ASP A N 1
ATOM 1174 C CA . ASP A 1 152 ? 5.247 2.971 21.192 1.00 93.00 152 ASP A CA 1
ATOM 1175 C C . ASP A 1 152 ? 6.647 3.451 21.624 1.00 93.00 152 ASP A C 1
ATOM 1177 O O . ASP A 1 152 ? 6.776 4.154 22.626 1.00 93.00 152 ASP A O 1
ATOM 1181 N N . GLU A 1 153 ? 7.699 3.079 20.892 1.00 93.62 153 GLU A N 1
ATOM 1182 C CA . GLU A 1 153 ? 9.106 3.289 21.273 1.00 93.62 153 GLU A CA 1
ATOM 1183 C C . GLU A 1 153 ? 9.878 4.202 20.301 1.00 93.62 153 GLU A C 1
ATOM 1185 O O . GLU A 1 153 ? 11.055 4.491 20.520 1.00 93.62 153 GLU A O 1
ATOM 1190 N N . ILE A 1 154 ? 9.240 4.666 19.222 1.00 92.75 154 ILE A N 1
ATOM 1191 C CA . ILE A 1 154 ? 9.847 5.572 18.239 1.00 92.75 154 ILE A CA 1
ATOM 1192 C C . ILE A 1 154 ? 9.814 7.031 18.724 1.00 92.75 154 ILE A C 1
ATOM 1194 O O . ILE A 1 154 ? 8.786 7.513 19.198 1.00 92.75 154 ILE A O 1
ATOM 1198 N N . ASP A 1 155 ? 10.921 7.764 18.558 1.00 89.38 155 ASP A N 1
ATOM 1199 C CA . ASP A 1 155 ? 10.910 9.223 18.693 1.00 89.38 155 ASP A CA 1
ATOM 1200 C C . ASP A 1 155 ? 10.198 9.826 17.467 1.00 89.38 155 ASP A C 1
ATOM 1202 O O . ASP A 1 155 ? 10.633 9.587 16.336 1.00 89.38 155 ASP A O 1
ATOM 1206 N N . PRO A 1 156 ? 9.120 10.614 17.634 1.00 85.00 156 PRO A N 1
ATOM 1207 C CA . PRO A 1 156 ? 8.416 11.214 16.503 1.00 85.00 156 PRO A CA 1
ATOM 1208 C C . PRO A 1 156 ? 9.315 12.087 15.617 1.00 85.00 156 PRO A C 1
ATOM 1210 O O . PRO A 1 156 ? 9.035 12.246 14.434 1.00 85.00 156 PRO A O 1
ATOM 1213 N N . THR A 1 157 ? 10.412 12.626 16.156 1.00 87.38 157 THR A N 1
ATOM 1214 C CA . THR A 1 157 ? 11.383 13.421 15.390 1.00 87.38 157 THR A CA 1
ATOM 1215 C C . THR A 1 157 ? 12.277 12.583 14.468 1.00 87.38 157 THR A C 1
ATOM 1217 O O . THR A 1 157 ? 12.878 13.135 13.546 1.00 87.38 157 THR A O 1
ATOM 1220 N N . ASP A 1 158 ? 12.317 11.258 14.654 1.00 87.19 158 ASP A N 1
ATOM 1221 C CA . ASP A 1 158 ? 13.025 10.305 13.786 1.00 87.19 158 ASP A CA 1
ATOM 1222 C C . ASP A 1 158 ? 12.173 9.829 12.596 1.00 87.19 158 ASP A C 1
ATOM 1224 O O . ASP A 1 158 ? 12.631 9.017 11.780 1.00 87.19 158 ASP A O 1
ATOM 1228 N N . ILE A 1 159 ? 10.925 10.293 12.494 1.00 86.25 159 ILE A N 1
ATOM 1229 C CA . ILE A 1 159 ? 10.036 9.986 11.377 1.00 86.25 159 ILE A CA 1
ATOM 1230 C C . ILE A 1 159 ? 10.384 10.916 10.220 1.00 86.25 159 ILE A C 1
ATOM 1232 O O . ILE A 1 159 ? 10.148 12.119 10.268 1.00 86.25 159 ILE A O 1
ATOM 1236 N N . VAL A 1 160 ? 10.942 10.346 9.153 1.00 84.88 160 VAL A N 1
ATOM 1237 C CA . VAL A 1 160 ? 11.367 11.112 7.978 1.00 84.88 160 VAL A CA 1
ATOM 1238 C C . VAL A 1 160 ? 10.636 10.592 6.743 1.00 84.88 160 VAL A C 1
ATOM 1240 O O . VAL A 1 160 ? 11.071 9.604 6.150 1.00 84.88 160 VAL A O 1
ATOM 1243 N N . PRO A 1 161 ? 9.548 11.246 6.296 1.00 80.88 161 PRO A N 1
ATOM 1244 C CA . PRO A 1 161 ? 8.884 10.878 5.054 1.00 80.88 161 PRO A CA 1
ATOM 1245 C C . PRO A 1 161 ? 9.851 10.944 3.870 1.00 80.88 161 PRO A C 1
ATOM 1247 O O . PRO A 1 161 ? 10.416 11.992 3.543 1.00 80.88 161 PRO A O 1
ATOM 1250 N N . ALA A 1 162 ? 10.029 9.817 3.192 1.00 87.88 162 ALA A N 1
ATOM 1251 C CA . ALA A 1 162 ? 10.927 9.706 2.056 1.00 87.88 162 ALA A CA 1
ATOM 1252 C C . ALA A 1 162 ? 10.376 8.729 1.020 1.00 87.88 162 ALA A C 1
ATOM 1254 O O . ALA A 1 162 ? 9.578 7.844 1.336 1.00 87.88 162 ALA A O 1
ATOM 1255 N N . ASN A 1 163 ? 10.895 8.835 -0.207 1.00 92.38 163 ASN A N 1
ATOM 1256 C CA . ASN A 1 163 ? 10.699 7.828 -1.250 1.00 92.38 163 ASN A CA 1
ATOM 1257 C C . ASN A 1 163 ? 11.528 6.564 -0.958 1.00 92.38 163 ASN A C 1
ATOM 1259 O O . ASN A 1 163 ? 12.443 6.188 -1.698 1.00 92.38 163 ASN A O 1
ATOM 1263 N N . ASP A 1 164 ? 11.207 5.944 0.169 1.00 95.69 164 ASP A N 1
ATOM 1264 C CA . ASP A 1 164 ? 11.748 4.706 0.694 1.00 95.69 164 ASP A CA 1
ATOM 1265 C C . ASP A 1 164 ? 10.611 3.932 1.375 1.00 95.69 164 ASP A C 1
ATOM 1267 O O . ASP A 1 164 ? 9.797 4.493 2.110 1.00 95.69 164 ASP A O 1
ATOM 1271 N N . ALA A 1 165 ? 10.520 2.639 1.083 1.00 96.81 165 ALA A N 1
ATOM 1272 C CA . ALA A 1 165 ? 9.455 1.769 1.552 1.00 96.81 165 ALA A CA 1
ATOM 1273 C C . ALA A 1 165 ? 9.445 1.624 3.078 1.00 96.81 165 ALA A C 1
ATOM 1275 O O . ALA A 1 165 ? 8.363 1.542 3.653 1.00 96.81 165 ALA A O 1
ATOM 1276 N N . VAL A 1 166 ? 10.613 1.580 3.726 1.00 96.19 166 VAL A N 1
ATOM 1277 C CA . VAL A 1 166 ? 10.714 1.421 5.181 1.00 96.19 166 VAL A CA 1
ATOM 1278 C C . VAL A 1 166 ? 10.282 2.713 5.860 1.00 96.19 166 VAL A C 1
ATOM 1280 O O . VAL A 1 166 ? 9.395 2.675 6.706 1.00 96.19 166 VAL A O 1
ATOM 1283 N N . GLU A 1 167 ? 10.820 3.854 5.432 1.00 95.81 167 GLU A N 1
ATOM 1284 C CA . GLU A 1 167 ? 10.468 5.155 6.016 1.00 95.81 167 GLU A CA 1
ATOM 1285 C C . GLU A 1 167 ? 8.997 5.527 5.787 1.00 95.81 167 GLU A C 1
ATOM 1287 O O . GLU A 1 167 ? 8.322 5.999 6.701 1.00 95.81 167 GLU A O 1
ATOM 1292 N N . THR A 1 168 ? 8.452 5.215 4.605 1.00 97.19 168 THR A N 1
ATOM 1293 C CA . THR A 1 168 ? 7.012 5.364 4.335 1.00 97.19 168 THR A CA 1
ATOM 1294 C C . THR A 1 168 ? 6.177 4.552 5.323 1.00 97.19 168 THR A C 1
ATOM 1296 O O . THR A 1 168 ? 5.196 5.058 5.862 1.00 97.19 168 THR A O 1
ATOM 1299 N N . LEU A 1 169 ? 6.547 3.286 5.559 1.00 97.81 169 LEU A N 1
ATOM 1300 C CA . LEU A 1 169 ? 5.827 2.425 6.495 1.00 97.81 169 LEU A CA 1
ATOM 1301 C C . LEU A 1 169 ? 5.940 2.941 7.925 1.00 97.81 169 LEU A C 1
ATOM 1303 O O . LEU A 1 169 ? 4.920 2.990 8.600 1.00 97.81 169 LEU A O 1
ATOM 1307 N N . ARG A 1 170 ? 7.131 3.357 8.371 1.00 96.69 170 ARG A N 1
ATOM 1308 C CA . ARG A 1 170 ? 7.339 3.923 9.714 1.00 96.69 170 ARG A CA 1
ATOM 1309 C C . ARG A 1 170 ? 6.409 5.108 9.960 1.00 96.69 170 ARG A C 1
ATOM 1311 O O . ARG A 1 170 ? 5.643 5.078 10.919 1.00 96.69 170 ARG A O 1
ATOM 1318 N N . ALA A 1 171 ? 6.426 6.094 9.061 1.00 97.31 171 ALA A N 1
ATOM 1319 C CA . ALA A 1 171 ? 5.585 7.284 9.168 1.00 97.31 171 ALA A CA 1
ATOM 1320 C C . ALA A 1 171 ? 4.093 6.928 9.144 1.00 97.31 171 ALA A C 1
ATOM 1322 O O . ALA A 1 171 ? 3.331 7.324 10.027 1.00 97.31 171 ALA A O 1
ATOM 1323 N N . ALA A 1 172 ? 3.672 6.130 8.160 1.00 98.25 172 ALA A N 1
ATOM 1324 C CA . ALA A 1 172 ? 2.262 5.823 7.979 1.00 98.25 172 ALA A CA 1
ATOM 1325 C C . ALA A 1 172 ? 1.685 4.935 9.089 1.00 98.25 172 ALA A C 1
ATOM 1327 O O . ALA A 1 172 ? 0.549 5.141 9.515 1.00 98.25 172 ALA A O 1
ATOM 1328 N N . LEU A 1 173 ? 2.460 3.967 9.585 1.00 98.31 173 LEU A N 1
ATOM 1329 C CA . LEU A 1 173 ? 2.077 3.135 10.725 1.00 98.31 173 LEU A CA 1
ATOM 1330 C C . LEU A 1 173 ? 2.032 3.958 12.009 1.00 98.31 173 LEU A C 1
ATOM 1332 O O . LEU A 1 173 ? 1.080 3.805 12.766 1.00 98.31 173 LEU A O 1
ATOM 1336 N N . TYR A 1 174 ? 2.987 4.862 12.234 1.00 97.88 174 TYR A N 1
ATOM 1337 C CA . TYR A 1 174 ? 2.959 5.738 13.402 1.00 97.88 174 TYR A CA 1
ATOM 1338 C C . TYR A 1 174 ? 1.689 6.597 13.425 1.00 97.88 174 TYR A C 1
ATOM 1340 O O . TYR A 1 174 ? 0.877 6.456 14.339 1.00 97.88 174 TYR A O 1
ATOM 1348 N N . HIS A 1 175 ? 1.447 7.426 12.404 1.00 97.56 175 HIS A N 1
ATOM 1349 C CA . HIS A 1 175 ? 0.255 8.285 12.380 1.00 97.56 175 HIS A CA 1
ATOM 1350 C C . HIS A 1 175 ? -1.040 7.472 12.306 1.00 97.56 175 HIS A C 1
ATOM 1352 O O . HIS A 1 175 ? -2.011 7.772 13.000 1.00 97.56 175 HIS A O 1
ATOM 1358 N N . GLY A 1 176 ? -1.048 6.414 11.494 1.00 98.06 176 GLY A N 1
ATOM 1359 C CA . GLY A 1 176 ? -2.211 5.563 11.294 1.00 98.06 176 GLY A CA 1
ATOM 1360 C C . GLY A 1 176 ? -2.626 4.788 12.541 1.00 98.06 176 GLY A C 1
ATOM 1361 O O . GLY A 1 176 ? -3.818 4.546 12.701 1.00 98.06 176 GLY A O 1
ATOM 1362 N N . LEU A 1 177 ? -1.695 4.414 13.428 1.00 98.06 177 LEU A N 1
ATOM 1363 C CA . LEU A 1 177 ? -1.982 3.652 14.652 1.00 98.06 177 LEU A CA 1
ATOM 1364 C C . LEU A 1 177 ? -2.153 4.531 15.903 1.00 98.06 177 LEU A C 1
ATOM 1366 O O . LEU A 1 177 ? -2.852 4.115 16.824 1.00 98.06 177 LEU A O 1
ATOM 1370 N N . THR A 1 178 ? -1.573 5.736 15.941 1.00 96.88 178 THR A N 1
ATOM 1371 C CA . THR A 1 178 ? -1.612 6.615 17.132 1.00 96.88 178 THR A CA 1
ATOM 1372 C C . THR A 1 178 ? -2.731 7.649 17.118 1.00 96.88 178 THR A C 1
ATOM 1374 O O . THR A 1 178 ? -3.175 8.077 18.182 1.00 96.88 178 THR A O 1
ATOM 1377 N N . ALA A 1 179 ? -3.210 8.054 15.939 1.00 97.44 179 ALA A N 1
ATOM 1378 C CA . ALA A 1 179 ? -4.276 9.045 15.837 1.00 97.44 179 ALA A CA 1
ATOM 1379 C C . ALA A 1 179 ? -5.598 8.544 16.443 1.00 97.44 179 ALA A C 1
ATOM 1381 O O . ALA A 1 179 ? -5.857 7.334 16.482 1.00 97.44 179 ALA A O 1
ATOM 1382 N N . SER A 1 180 ? -6.430 9.495 16.883 1.00 97.50 180 SER A N 1
ATOM 1383 C CA . SER A 1 180 ? -7.764 9.277 17.461 1.00 97.50 180 SER A CA 1
ATOM 1384 C C . SER A 1 180 ? -8.878 9.104 16.430 1.00 97.50 180 SER A C 1
ATOM 1386 O O . SER A 1 180 ? -9.913 8.535 16.762 1.00 97.50 180 SER A O 1
ATOM 1388 N N . ASP A 1 181 ? -8.664 9.603 15.216 1.00 98.44 181 ASP A N 1
ATOM 1389 C CA . ASP A 1 181 ? -9.634 9.650 14.123 1.00 98.44 181 ASP A CA 1
ATOM 1390 C C . ASP A 1 181 ? -8.908 9.700 12.767 1.00 98.44 181 ASP A C 1
ATOM 1392 O O . ASP A 1 181 ? -7.698 9.962 12.683 1.00 98.44 181 ASP A O 1
ATOM 1396 N N . ALA A 1 182 ? -9.644 9.415 11.694 1.00 98.19 182 ALA A N 1
ATOM 1397 C CA . ALA A 1 182 ? -9.121 9.314 10.339 1.00 98.19 182 ALA A CA 1
ATOM 1398 C C . ALA A 1 182 ? -8.606 10.656 9.806 1.00 98.19 182 ALA A C 1
ATOM 1400 O O . ALA A 1 182 ? -7.577 10.695 9.125 1.00 98.19 182 ALA A O 1
ATOM 1401 N N . GLU A 1 183 ? -9.297 11.754 10.124 1.00 98.25 183 GLU A N 1
ATOM 1402 C CA . GLU A 1 183 ? -8.894 13.095 9.704 1.00 98.25 183 GLU A CA 1
ATOM 1403 C C . GLU A 1 183 ? -7.533 13.471 10.301 1.00 98.25 183 GLU A C 1
ATOM 1405 O O . GLU A 1 183 ? -6.621 13.841 9.557 1.00 98.25 183 GLU A O 1
ATOM 1410 N N . THR A 1 184 ? -7.365 13.305 11.613 1.00 98.44 184 THR A N 1
ATOM 1411 C CA . THR A 1 184 ? -6.111 13.574 12.321 1.00 98.44 184 THR A CA 1
ATOM 1412 C C . THR A 1 184 ? -4.986 12.699 11.784 1.00 98.44 184 THR A C 1
ATOM 1414 O O . THR A 1 184 ? -3.906 13.217 11.500 1.00 98.44 184 THR A O 1
ATOM 1417 N N . ALA A 1 185 ? -5.229 11.398 11.577 1.00 98.25 185 ALA A N 1
ATOM 1418 C CA . ALA A 1 185 ? -4.224 10.483 11.036 1.00 98.25 185 ALA A CA 1
ATOM 1419 C C . ALA A 1 185 ? -3.668 10.988 9.696 1.00 98.25 185 ALA A C 1
ATOM 1421 O O . ALA A 1 185 ? -2.456 11.128 9.523 1.00 98.25 185 ALA A O 1
ATOM 1422 N N . ILE A 1 186 ? -4.565 11.288 8.754 1.00 98.25 186 ILE A N 1
ATOM 1423 C CA . ILE A 1 186 ? -4.203 11.661 7.385 1.00 98.25 186 ILE A CA 1
ATOM 1424 C C . ILE A 1 186 ? -3.580 13.061 7.347 1.00 98.25 186 ILE A C 1
ATOM 1426 O O . ILE A 1 186 ? -2.554 13.246 6.696 1.00 98.25 186 ILE A O 1
ATOM 1430 N N . VAL A 1 187 ? -4.154 14.041 8.055 1.00 98.12 187 VAL A N 1
ATOM 1431 C CA . VAL A 1 187 ? -3.640 15.423 8.077 1.00 98.12 187 VAL A CA 1
ATOM 1432 C C . VAL A 1 187 ? -2.245 15.482 8.678 1.00 98.12 187 VAL A C 1
ATOM 1434 O O . VAL A 1 187 ? -1.376 16.131 8.099 1.00 98.12 187 VAL A O 1
ATOM 1437 N N . MET A 1 188 ? -2.009 14.799 9.803 1.00 96.56 188 MET A N 1
ATOM 1438 C CA . MET A 1 188 ? -0.682 14.764 10.420 1.00 96.56 188 MET A CA 1
ATOM 1439 C C . MET A 1 188 ? 0.338 14.148 9.46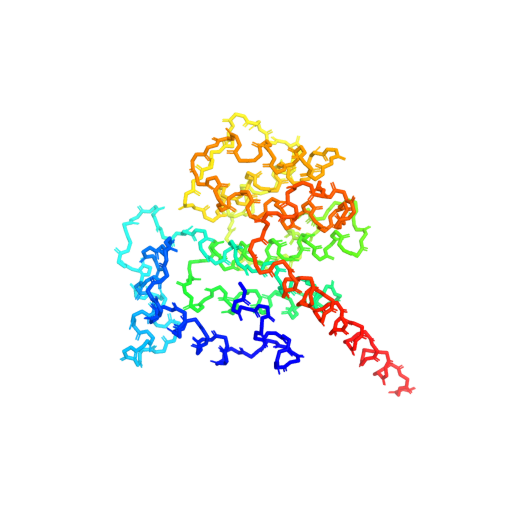4 1.00 96.56 188 MET A C 1
ATOM 1441 O O . MET A 1 188 ? 1.344 14.780 9.169 1.00 96.56 188 MET A O 1
ATOM 1445 N N . ALA A 1 189 ? 0.020 12.988 8.888 1.00 96.88 189 ALA A N 1
ATOM 1446 C CA . ALA A 1 189 ? 0.914 12.285 7.977 1.00 96.88 189 ALA A CA 1
ATOM 1447 C C . ALA A 1 189 ? 1.261 13.089 6.707 1.00 96.88 189 ALA A C 1
ATOM 1449 O O . ALA A 1 189 ? 2.392 13.035 6.233 1.00 96.88 189 ALA A O 1
ATOM 1450 N N . VAL A 1 190 ? 0.307 13.848 6.155 1.00 97.00 190 VAL A N 1
ATOM 1451 C CA . VAL A 1 190 ? 0.546 14.720 4.991 1.00 97.00 190 VAL A CA 1
ATOM 1452 C C . VAL A 1 190 ? 1.362 15.961 5.374 1.00 97.00 190 VAL A C 1
ATOM 1454 O O . VAL A 1 190 ? 2.214 16.398 4.599 1.00 97.00 190 VAL A O 1
ATOM 1457 N N . ASN A 1 191 ? 1.128 16.529 6.561 1.00 95.94 191 ASN A N 1
ATOM 1458 C CA . ASN A 1 191 ? 1.816 17.737 7.024 1.00 95.94 191 ASN A CA 1
ATOM 1459 C C . ASN A 1 191 ? 3.293 17.515 7.387 1.00 95.94 191 ASN A C 1
ATOM 1461 O O . ASN A 1 191 ? 4.038 18.494 7.410 1.00 95.94 191 ASN A O 1
ATOM 1465 N N . GLU A 1 192 ? 3.739 16.271 7.595 1.00 91.81 192 GLU A N 1
ATOM 1466 C CA . GLU A 1 192 ? 5.171 15.944 7.727 1.00 91.81 192 GLU A CA 1
ATOM 1467 C C . GLU A 1 192 ? 5.974 16.262 6.444 1.00 91.81 192 GLU A C 1
ATOM 1469 O O . GLU A 1 192 ? 7.199 16.397 6.466 1.00 91.81 192 GLU A O 1
ATOM 1474 N N . GLY A 1 193 ? 5.298 16.428 5.300 1.00 91.88 193 GLY A N 1
ATOM 1475 C CA . GLY A 1 193 ? 5.936 16.763 4.030 1.00 91.88 193 GLY A CA 1
ATOM 1476 C C . GLY A 1 193 ? 6.699 15.585 3.416 1.00 91.88 193 GLY A C 1
ATOM 1477 O O . GLY A 1 193 ? 6.308 14.429 3.548 1.00 91.88 193 GLY A O 1
ATOM 1478 N N . GLY A 1 194 ? 7.767 15.875 2.664 1.00 92.38 194 GLY A N 1
ATOM 1479 C CA . GLY A 1 194 ? 8.537 14.850 1.949 1.00 92.38 194 GLY A CA 1
ATOM 1480 C C . GLY A 1 194 ? 7.713 14.139 0.868 1.00 92.38 194 GLY A C 1
ATOM 1481 O O . GLY A 1 194 ? 7.183 14.786 -0.034 1.00 92.38 194 GLY A O 1
ATOM 1482 N N . ASP A 1 195 ? 7.625 12.809 0.948 1.00 94.88 195 ASP A N 1
ATOM 1483 C CA . ASP A 1 195 ? 6.785 11.963 0.078 1.00 94.88 195 ASP A CA 1
ATOM 1484 C C . ASP A 1 195 ? 5.345 11.872 0.630 1.00 94.88 195 ASP A C 1
ATOM 1486 O O . ASP A 1 195 ? 4.846 10.808 1.013 1.00 94.88 195 ASP A O 1
ATOM 1490 N N . ALA A 1 196 ? 4.720 13.045 0.775 1.00 96.00 196 ALA A N 1
ATOM 1491 C CA . ALA A 1 196 ? 3.472 13.234 1.514 1.00 96.00 196 ALA A CA 1
ATOM 1492 C C . ALA A 1 196 ? 2.265 12.539 0.867 1.00 96.00 196 ALA A C 1
ATOM 1494 O O . ALA A 1 196 ? 1.364 12.092 1.574 1.00 96.00 196 ALA A O 1
ATOM 1495 N N . ASP A 1 197 ? 2.229 12.426 -0.463 1.00 95.94 197 ASP A N 1
ATOM 1496 C CA . ASP A 1 197 ? 1.162 11.724 -1.179 1.00 95.94 197 ASP A CA 1
ATOM 1497 C C . ASP A 1 197 ? 1.205 10.221 -0.892 1.00 95.94 197 ASP A C 1
ATOM 1499 O O . ASP A 1 197 ? 0.174 9.619 -0.583 1.00 95.94 197 ASP A O 1
ATOM 1503 N N . THR A 1 198 ? 2.397 9.619 -0.915 1.00 96.75 198 THR A N 1
ATOM 1504 C CA . THR A 1 198 ? 2.557 8.195 -0.620 1.00 96.75 198 THR A CA 1
ATOM 1505 C C . THR A 1 198 ? 2.295 7.892 0.852 1.00 96.75 198 THR A C 1
ATOM 1507 O O . THR A 1 198 ? 1.548 6.959 1.162 1.00 96.75 198 THR A O 1
ATOM 1510 N N . VAL A 1 199 ? 2.870 8.681 1.764 1.00 97.88 199 VAL A N 1
ATOM 1511 C CA . VAL A 1 199 ? 2.642 8.519 3.206 1.00 97.88 199 VAL A CA 1
ATOM 1512 C C . VAL A 1 199 ? 1.164 8.733 3.537 1.00 97.88 199 VAL A C 1
ATOM 1514 O O . VAL A 1 199 ? 0.564 7.880 4.187 1.00 97.88 199 VAL A O 1
ATOM 1517 N N . GLY A 1 200 ? 0.534 9.782 3.005 1.00 97.81 200 GLY A N 1
ATOM 1518 C CA . GLY A 1 200 ? -0.898 10.035 3.166 1.00 97.81 200 GLY A CA 1
ATOM 1519 C C . GLY A 1 200 ? -1.777 8.897 2.639 1.00 97.81 200 GLY A C 1
ATOM 1520 O O . GLY A 1 200 ? -2.723 8.497 3.316 1.00 97.81 200 GLY A O 1
ATOM 1521 N N . ALA A 1 201 ? -1.451 8.315 1.479 1.00 97.62 201 ALA A N 1
ATOM 1522 C CA . ALA A 1 201 ? -2.195 7.186 0.916 1.00 97.62 201 ALA A CA 1
ATOM 1523 C C . ALA A 1 201 ? -2.108 5.921 1.789 1.00 97.62 201 ALA A C 1
ATOM 1525 O O . ALA A 1 201 ? -3.118 5.248 2.011 1.00 97.62 201 ALA A O 1
ATOM 1526 N N . VAL A 1 202 ? -0.918 5.597 2.307 1.00 98.69 202 VAL A N 1
ATOM 1527 C CA . VAL A 1 202 ? -0.723 4.433 3.188 1.00 98.69 202 VAL A CA 1
ATOM 1528 C C . VAL A 1 202 ? -1.383 4.666 4.550 1.00 98.69 202 VAL A C 1
ATOM 1530 O O . VAL A 1 202 ? -2.087 3.779 5.036 1.00 98.69 202 VAL A O 1
ATOM 1533 N N . THR A 1 203 ? -1.242 5.861 5.130 1.00 98.69 203 THR A N 1
ATOM 1534 C CA . THR A 1 203 ? -1.937 6.242 6.370 1.00 98.69 203 THR A CA 1
ATOM 1535 C C . THR A 1 203 ? -3.447 6.178 6.195 1.00 98.69 203 THR A C 1
ATOM 1537 O O . THR A 1 203 ? -4.135 5.641 7.056 1.00 98.69 203 THR A O 1
ATOM 1540 N N . GLY A 1 204 ? -3.974 6.657 5.065 1.00 98.25 204 GLY A N 1
ATOM 1541 C CA . GLY A 1 204 ? -5.399 6.600 4.749 1.00 98.25 204 GLY A CA 1
ATOM 1542 C C . GLY A 1 204 ? -5.937 5.172 4.667 1.00 98.25 204 GLY A C 1
ATOM 1543 O O . GLY A 1 204 ? -7.036 4.909 5.148 1.00 98.25 204 GLY A O 1
ATOM 1544 N N . ALA A 1 205 ? -5.154 4.224 4.142 1.00 98.50 205 ALA A N 1
ATOM 1545 C CA . ALA A 1 205 ? -5.526 2.809 4.169 1.00 98.50 205 ALA A CA 1
ATOM 1546 C C . ALA A 1 205 ? -5.608 2.258 5.605 1.00 98.50 205 ALA A C 1
ATOM 1548 O O . ALA A 1 205 ? -6.548 1.533 5.930 1.00 98.50 205 ALA A O 1
ATOM 1549 N N . ILE A 1 206 ? -4.655 2.624 6.470 1.00 98.81 206 ILE A N 1
ATOM 1550 C CA . ILE A 1 206 ? -4.628 2.209 7.883 1.00 98.81 206 ILE A CA 1
ATOM 1551 C C . ILE A 1 206 ? -5.800 2.829 8.650 1.00 98.81 206 ILE A C 1
ATOM 1553 O O . ILE A 1 206 ? -6.551 2.111 9.308 1.00 98.81 206 ILE A O 1
ATOM 1557 N N . ALA A 1 207 ? -6.001 4.140 8.518 1.00 98.44 207 ALA A N 1
ATOM 1558 C CA . ALA A 1 207 ? -7.109 4.867 9.125 1.00 98.44 207 ALA A CA 1
ATOM 1559 C C . ALA A 1 207 ? -8.468 4.326 8.660 1.00 98.44 207 ALA A C 1
ATOM 1561 O O . ALA A 1 207 ? -9.341 4.074 9.486 1.00 98.44 207 ALA A O 1
ATOM 1562 N N . GLY A 1 208 ? -8.629 4.063 7.360 1.00 97.50 208 GLY A N 1
ATOM 1563 C CA . GLY A 1 208 ? -9.850 3.481 6.807 1.00 97.50 208 GLY A CA 1
ATOM 1564 C C . GLY A 1 208 ? -10.158 2.091 7.367 1.00 97.50 208 GLY A C 1
ATOM 1565 O O . GLY A 1 208 ? -11.319 1.788 7.630 1.00 97.50 208 GLY A O 1
ATOM 1566 N N . ALA A 1 209 ? -9.138 1.262 7.614 1.00 97.94 209 ALA A N 1
ATOM 1567 C CA . ALA A 1 209 ? -9.324 -0.030 8.272 1.00 97.94 209 ALA A CA 1
ATOM 1568 C C . ALA A 1 209 ? -9.691 0.105 9.761 1.00 97.94 209 ALA A C 1
ATOM 1570 O O . ALA A 1 209 ? -10.477 -0.699 10.255 1.00 97.94 209 ALA A O 1
ATOM 1571 N N . ARG A 1 210 ? -9.138 1.100 10.475 1.00 98.06 210 ARG A N 1
ATOM 1572 C CA . ARG A 1 210 ? -9.377 1.311 11.917 1.00 98.06 210 ARG A CA 1
ATOM 1573 C C . ARG A 1 210 ? -10.727 1.953 12.218 1.00 98.06 210 ARG A C 1
ATOM 1575 O O . ARG A 1 210 ? -11.429 1.495 13.111 1.00 98.06 210 ARG A O 1
ATOM 1582 N N . PHE A 1 211 ? -11.053 3.028 11.509 1.00 97.94 211 PHE A N 1
ATOM 1583 C CA . PHE A 1 211 ? -12.187 3.897 11.831 1.00 97.94 211 PHE A CA 1
ATOM 1584 C C . PHE A 1 211 ? -13.379 3.701 10.889 1.00 97.94 211 PHE A C 1
ATOM 1586 O O . PHE A 1 211 ? -14.505 4.069 11.217 1.00 97.94 211 PHE A O 1
ATOM 1593 N N . GLY A 1 212 ? -13.154 3.073 9.731 1.00 95.62 212 GLY A N 1
ATOM 1594 C CA . GLY A 1 212 ? -14.173 2.900 8.703 1.00 95.62 212 GLY A CA 1
ATOM 1595 C C . GLY A 1 212 ? -14.452 4.178 7.909 1.00 95.62 212 GLY A C 1
ATOM 1596 O O . GLY A 1 212 ? -13.986 5.271 8.224 1.00 95.62 212 GLY A O 1
ATOM 1597 N N . VAL A 1 213 ? -15.238 4.037 6.838 1.00 91.81 213 VAL A N 1
ATOM 1598 C CA . VAL A 1 213 ? -15.548 5.146 5.917 1.00 91.81 213 VAL A CA 1
ATOM 1599 C C . VAL A 1 213 ? -16.355 6.268 6.576 1.00 91.81 213 VAL A C 1
ATOM 1601 O O . VAL A 1 213 ? -16.218 7.419 6.182 1.00 91.81 213 VAL A O 1
ATOM 1604 N N . SER A 1 214 ? -17.161 5.953 7.596 1.00 93.75 214 SER A N 1
ATOM 1605 C CA . SER A 1 214 ? -18.004 6.926 8.304 1.00 93.75 214 SER A CA 1
ATOM 1606 C C . SER A 1 214 ? -17.219 7.967 9.099 1.00 93.75 214 SER A C 1
ATOM 1608 O O . SER A 1 214 ? -17.786 8.994 9.457 1.00 93.75 214 SER A O 1
ATOM 1610 N N . ASP A 1 215 ? -15.948 7.695 9.394 1.00 97.06 215 ASP A N 1
ATOM 1611 C CA . ASP A 1 215 ? -15.065 8.620 10.106 1.00 97.06 215 ASP A CA 1
ATOM 1612 C C . ASP A 1 215 ? -14.320 9.568 9.149 1.00 97.06 215 ASP A C 1
ATOM 1614 O O . ASP A 1 215 ? -13.771 10.591 9.556 1.00 97.06 215 ASP A O 1
ATOM 1618 N N . VAL A 1 216 ? -14.316 9.260 7.846 1.00 94.88 216 VAL A N 1
ATOM 1619 C CA . VAL A 1 216 ? -13.701 10.120 6.832 1.00 94.88 216 VAL A CA 1
ATOM 1620 C C . VAL A 1 216 ? -14.627 11.308 6.551 1.00 94.88 216 VAL A C 1
ATOM 1622 O O . VAL A 1 216 ? -15.797 11.103 6.227 1.00 94.88 216 VAL A O 1
ATOM 1625 N N . PRO A 1 217 ? -14.135 12.558 6.591 1.00 96.00 217 PRO A N 1
ATOM 1626 C CA . PRO A 1 217 ? -14.986 13.718 6.366 1.00 96.00 217 PRO A CA 1
ATOM 1627 C C . PRO A 1 217 ? -15.670 13.732 4.995 1.00 96.00 217 PRO A C 1
ATOM 1629 O O . PRO A 1 217 ? -14.999 13.721 3.959 1.00 96.00 217 PRO A O 1
ATOM 1632 N N . ASP A 1 218 ? -16.994 13.915 4.973 1.00 94.88 218 ASP A N 1
ATOM 1633 C CA . ASP A 1 218 ? -17.793 14.010 3.736 1.00 94.88 218 ASP A CA 1
ATOM 1634 C C . ASP A 1 218 ? -17.239 15.042 2.745 1.00 94.88 218 ASP A C 1
ATOM 1636 O O . ASP A 1 218 ? -17.247 14.835 1.529 1.00 94.88 218 ASP A O 1
ATOM 1640 N N . ARG A 1 219 ? -16.706 16.154 3.269 1.00 96.38 219 ARG A N 1
ATOM 1641 C CA . ARG A 1 219 ? -16.099 17.229 2.471 1.00 96.38 219 ARG A CA 1
ATOM 1642 C C . ARG A 1 219 ? -14.881 16.768 1.668 1.00 96.38 219 ARG A C 1
ATOM 1644 O O . ARG A 1 219 ? -14.605 17.346 0.625 1.00 96.38 219 ARG A O 1
ATOM 1651 N N . TRP A 1 220 ? -14.154 15.756 2.139 1.00 95.69 220 TRP A N 1
ATOM 1652 C CA . TRP A 1 220 ? -13.054 15.150 1.393 1.00 95.69 220 TRP A CA 1
ATOM 1653 C C . TRP A 1 220 ? -13.589 14.142 0.392 1.00 95.69 220 TRP A C 1
ATOM 1655 O O . TRP A 1 220 ? -13.274 14.241 -0.793 1.00 95.69 220 TRP A O 1
ATOM 1665 N N . VAL A 1 221 ? -14.465 13.239 0.841 1.00 92.75 221 VAL A N 1
ATOM 1666 C CA . VAL A 1 221 ? -15.061 12.194 -0.003 1.00 92.75 221 VAL A CA 1
ATOM 1667 C C . VAL A 1 221 ? -15.744 12.799 -1.237 1.00 92.75 221 VAL A C 1
ATOM 1669 O O . VAL A 1 221 ? -15.595 12.282 -2.341 1.00 92.75 221 VAL A O 1
ATOM 1672 N N . ALA A 1 222 ? -16.427 13.939 -1.088 1.00 93.06 222 ALA A N 1
ATOM 1673 C CA . ALA A 1 222 ? -17.084 14.656 -2.183 1.00 93.06 222 ALA A CA 1
ATOM 1674 C C . ALA A 1 222 ? -16.133 15.172 -3.283 1.00 93.06 222 ALA A C 1
ATOM 1676 O O . ALA A 1 222 ? -16.594 15.474 -4.382 1.00 93.06 222 ALA A O 1
ATOM 1677 N N . THR A 1 223 ? -14.832 15.280 -3.005 1.00 95.38 223 THR A N 1
ATOM 1678 C CA . THR A 1 223 ? -13.820 15.797 -3.946 1.00 95.38 223 THR A CA 1
ATOM 1679 C C . THR A 1 223 ? -12.955 14.707 -4.577 1.00 95.38 223 THR A C 1
ATOM 1681 O O . THR A 1 223 ? -12.210 14.990 -5.512 1.00 95.38 223 THR A O 1
ATOM 1684 N N . VAL A 1 224 ? -13.048 13.466 -4.088 1.00 93.62 224 VAL A N 1
ATOM 1685 C CA . VAL A 1 224 ? -12.244 12.343 -4.578 1.00 93.62 224 VAL A CA 1
ATOM 1686 C C . VAL A 1 224 ? -12.705 11.932 -5.975 1.00 93.62 224 VAL A C 1
ATOM 1688 O O . VAL A 1 224 ? -13.856 11.547 -6.192 1.00 93.62 224 VAL A O 1
ATOM 1691 N N . GLU A 1 225 ? -11.783 11.968 -6.935 1.00 93.25 225 GLU A N 1
ATOM 1692 C CA . GLU A 1 225 ? -12.022 11.415 -8.266 1.00 93.25 225 GLU A CA 1
ATOM 1693 C C . GLU A 1 225 ? -12.270 9.902 -8.194 1.00 93.25 225 GLU A C 1
ATOM 1695 O O . GLU A 1 225 ? -11.685 9.195 -7.375 1.00 93.25 225 GLU A O 1
ATOM 1700 N N . TYR A 1 226 ? -13.129 9.388 -9.077 1.00 93.88 226 TYR A N 1
ATOM 1701 C CA . TYR A 1 226 ? -13.507 7.968 -9.123 1.00 93.88 226 TYR A CA 1
ATOM 1702 C C . TYR A 1 226 ? -14.165 7.437 -7.838 1.00 93.88 226 TYR A C 1
ATOM 1704 O O . TYR A 1 226 ? -14.249 6.223 -7.668 1.00 93.88 226 TYR A O 1
ATOM 1712 N N . ARG A 1 227 ? -14.684 8.310 -6.958 1.00 93.56 227 ARG A N 1
ATOM 1713 C CA . ARG A 1 227 ? -15.361 7.937 -5.701 1.00 93.56 227 ARG A CA 1
ATOM 1714 C C . ARG A 1 227 ? -16.306 6.743 -5.855 1.00 93.56 227 ARG A C 1
ATOM 1716 O O . ARG A 1 227 ? -16.133 5.748 -5.165 1.00 93.56 227 ARG A O 1
ATOM 1723 N N . THR A 1 228 ? -17.276 6.832 -6.766 1.00 95.38 228 THR A N 1
ATOM 1724 C CA . THR A 1 228 ? -18.288 5.778 -6.955 1.00 95.38 228 THR A CA 1
ATOM 1725 C C . THR A 1 228 ? -17.658 4.437 -7.315 1.00 95.38 228 THR A C 1
ATOM 1727 O O . THR A 1 228 ? -18.096 3.397 -6.838 1.00 95.38 228 THR A O 1
ATOM 1730 N N . GLU A 1 229 ? -16.606 4.447 -8.132 1.00 97.19 229 GLU A N 1
ATOM 1731 C CA . GLU A 1 229 ? -15.893 3.223 -8.482 1.00 97.19 229 GLU A CA 1
ATOM 1732 C C . GLU A 1 229 ? -15.076 2.686 -7.299 1.00 97.19 229 GLU A C 1
ATOM 1734 O O . GLU A 1 229 ? -15.044 1.480 -7.073 1.00 97.19 229 GLU A O 1
ATOM 1739 N N . LEU A 1 230 ? -14.428 3.559 -6.525 1.00 96.44 230 LEU A N 1
ATOM 1740 C CA . LEU A 1 230 ? -13.681 3.164 -5.329 1.00 96.44 230 LEU A CA 1
ATOM 1741 C C . LEU A 1 230 ? -14.596 2.523 -4.276 1.00 96.44 230 LEU A C 1
ATOM 1743 O O . LEU A 1 230 ? -14.226 1.495 -3.712 1.00 96.44 230 LEU A O 1
ATOM 1747 N N . GLU A 1 231 ? -15.784 3.091 -4.051 1.00 95.25 231 GLU A N 1
ATOM 1748 C CA . GLU A 1 231 ? -16.815 2.536 -3.163 1.00 95.25 231 GLU A CA 1
ATOM 1749 C C . GLU A 1 231 ? -17.249 1.139 -3.644 1.00 95.25 231 GLU A C 1
ATOM 1751 O O . GLU A 1 231 ? -17.177 0.174 -2.883 1.00 95.25 231 GLU A O 1
ATOM 1756 N N . GLN A 1 232 ? -17.583 1.000 -4.933 1.00 97.44 232 GLN A N 1
ATOM 1757 C CA . GLN A 1 232 ? -17.969 -0.285 -5.533 1.00 97.44 232 GLN A CA 1
ATOM 1758 C C . GLN A 1 232 ? -16.864 -1.343 -5.429 1.00 97.44 232 GLN A C 1
ATOM 1760 O O . GLN A 1 232 ? -17.130 -2.483 -5.050 1.00 97.44 232 GLN A O 1
ATOM 1765 N N . LEU A 1 233 ? -15.615 -0.976 -5.733 1.00 97.88 233 LEU A N 1
ATOM 1766 C CA . LEU A 1 233 ? -14.472 -1.880 -5.597 1.00 97.88 233 LEU A CA 1
ATOM 1767 C C . LEU A 1 233 ? -14.273 -2.301 -4.136 1.00 97.88 233 LEU A C 1
ATOM 1769 O O . LEU A 1 233 ? -13.963 -3.463 -3.884 1.00 97.88 233 LEU A O 1
ATOM 1773 N N . GLY A 1 234 ? -14.465 -1.391 -3.177 1.00 96.44 234 GLY A N 1
ATOM 1774 C CA . GLY A 1 234 ? -14.395 -1.696 -1.747 1.00 96.44 234 GLY A CA 1
ATOM 1775 C C . GLY A 1 234 ? -15.415 -2.754 -1.323 1.00 96.44 234 GLY A C 1
ATOM 1776 O O . GLY A 1 234 ? -15.045 -3.750 -0.699 1.00 96.44 234 GLY A O 1
ATOM 1777 N N . GLU A 1 235 ? -16.677 -2.586 -1.723 1.00 96.56 235 GLU A N 1
ATOM 1778 C CA . GLU A 1 235 ? -17.749 -3.556 -1.461 1.00 96.56 235 GLU A CA 1
ATOM 1779 C C . GLU A 1 235 ? -17.471 -4.913 -2.124 1.00 96.56 235 GLU A C 1
ATOM 1781 O O . GLU A 1 235 ? -17.592 -5.964 -1.493 1.00 96.56 235 GLU A O 1
ATOM 1786 N N . GLN A 1 236 ? -17.041 -4.912 -3.387 1.00 97.94 236 GLN A N 1
ATOM 1787 C CA . GLN A 1 236 ? -16.727 -6.136 -4.128 1.00 97.94 236 GLN A CA 1
ATOM 1788 C C . GLN A 1 236 ? 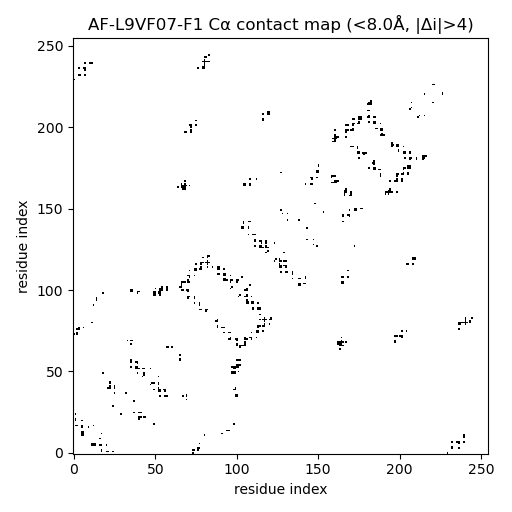-15.552 -6.903 -3.507 1.00 97.94 236 GLN A C 1
ATOM 1790 O O . GLN A 1 236 ? -15.626 -8.123 -3.362 1.00 97.94 236 GLN A O 1
ATOM 1795 N N . LEU A 1 237 ? -14.495 -6.205 -3.080 1.00 97.50 237 LEU A N 1
ATOM 1796 C CA . LEU A 1 237 ? -13.373 -6.811 -2.357 1.00 97.50 237 LEU A CA 1
ATOM 1797 C C . LEU A 1 237 ? -13.814 -7.405 -1.012 1.00 97.50 237 LEU A C 1
ATOM 1799 O O . LEU A 1 237 ? -13.361 -8.490 -0.646 1.00 97.50 237 LEU A O 1
ATOM 1803 N N . ALA A 1 238 ? -14.707 -6.728 -0.285 1.00 95.19 238 ALA A N 1
ATOM 1804 C CA . ALA A 1 238 ? -15.261 -7.242 0.965 1.00 95.19 238 ALA A CA 1
ATOM 1805 C C . ALA A 1 238 ? -16.120 -8.500 0.748 1.00 95.19 238 ALA A C 1
ATOM 1807 O O . ALA A 1 238 ? -16.059 -9.425 1.556 1.00 95.19 238 ALA A O 1
ATOM 1808 N N . ASN A 1 239 ? -16.858 -8.583 -0.361 1.00 94.69 239 ASN A N 1
ATOM 1809 C CA . ASN A 1 239 ? -17.651 -9.765 -0.709 1.00 94.69 239 ASN A CA 1
ATOM 1810 C C . ASN A 1 239 ? -16.780 -10.975 -1.080 1.00 94.69 239 ASN A C 1
ATOM 1812 O O . ASN A 1 239 ? -17.125 -12.103 -0.726 1.00 94.69 239 ASN A O 1
ATOM 1816 N N . LEU A 1 240 ? -15.626 -10.758 -1.726 1.00 92.31 240 LEU A N 1
ATOM 1817 C CA . LEU A 1 240 ? -14.663 -11.837 -1.984 1.00 92.31 240 LEU A CA 1
ATOM 1818 C C . LEU A 1 240 ? -14.184 -12.491 -0.683 1.00 92.31 240 LEU A C 1
ATOM 1820 O O . LEU A 1 240 ? -14.042 -13.711 -0.641 1.00 92.31 240 LEU A O 1
ATOM 1824 N N . ARG A 1 241 ? -13.992 -11.712 0.390 1.00 82.69 241 ARG A N 1
ATOM 1825 C CA . ARG A 1 241 ? -13.622 -12.241 1.713 1.00 82.69 241 ARG A CA 1
ATOM 1826 C C . ARG A 1 241 ? -14.660 -13.237 2.235 1.00 82.69 241 ARG A C 1
ATOM 1828 O O . ARG A 1 241 ? -14.292 -14.319 2.681 1.00 82.69 241 ARG A O 1
ATOM 1835 N N . SER A 1 242 ? -15.945 -12.889 2.157 1.00 70.75 242 SER A N 1
ATOM 1836 C CA . SER A 1 242 ? -17.037 -13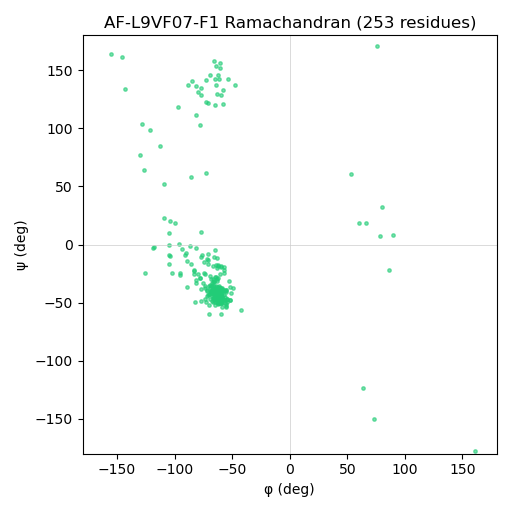.749 2.633 1.00 70.75 242 SER A CA 1
ATOM 1837 C C . SER A 1 242 ? -17.063 -15.095 1.901 1.00 70.75 242 SER A C 1
ATOM 1839 O O . SER A 1 242 ? -17.192 -16.132 2.545 1.00 70.75 242 SER A O 1
ATOM 1841 N N . GLY A 1 243 ? -16.822 -15.096 0.583 1.00 62.59 243 GLY A N 1
ATOM 1842 C CA . GLY A 1 243 ? -16.734 -16.332 -0.204 1.00 62.59 243 GLY A CA 1
ATOM 1843 C C . GLY A 1 243 ? -15.534 -17.224 0.151 1.00 62.59 243 GLY A C 1
ATOM 1844 O O . GLY A 1 243 ? -15.629 -18.445 0.053 1.00 62.59 243 GLY A O 1
ATOM 1845 N N . HIS A 1 244 ? -14.416 -16.646 0.609 1.00 59.78 244 HIS A N 1
ATOM 1846 C CA . HIS A 1 244 ? -13.265 -17.423 1.091 1.00 59.78 244 HIS A CA 1
ATOM 1847 C C . HIS A 1 244 ? -13.510 -18.022 2.487 1.00 59.78 244 HIS A C 1
ATOM 1849 O O . HIS A 1 244 ? -13.032 -19.122 2.762 1.00 59.78 244 HIS A O 1
ATOM 1855 N N . CYS A 1 245 ? -14.266 -17.337 3.354 1.00 54.78 245 CYS A N 1
ATOM 1856 C CA . CYS A 1 245 ? -14.651 -17.864 4.667 1.00 54.78 245 CYS A CA 1
ATOM 1857 C C . CYS A 1 245 ? -15.581 -19.083 4.553 1.00 54.78 245 CYS A C 1
ATOM 1859 O O . CYS A 1 245 ? -15.347 -20.076 5.236 1.00 54.78 245 CYS A O 1
ATOM 1861 N N . GLU A 1 246 ? -16.577 -19.048 3.663 1.00 49.72 246 GLU A N 1
ATOM 1862 C CA . GLU A 1 246 ? -17.513 -20.170 3.465 1.00 49.72 246 GLU A CA 1
ATOM 1863 C C . GLU A 1 246 ? -16.819 -21.416 2.874 1.00 49.72 246 GLU A C 1
ATOM 1865 O O . GLU A 1 246 ? -17.056 -22.535 3.321 1.00 49.72 246 GLU A O 1
ATOM 1870 N N . ALA A 1 247 ? -15.872 -21.244 1.943 1.00 52.31 247 ALA A N 1
ATOM 1871 C CA . ALA A 1 247 ? -15.110 -22.357 1.356 1.00 52.31 247 ALA A CA 1
ATOM 1872 C C . ALA A 1 247 ? -14.077 -23.005 2.313 1.00 52.31 247 ALA A C 1
ATOM 1874 O O . ALA A 1 247 ? -13.500 -24.058 2.005 1.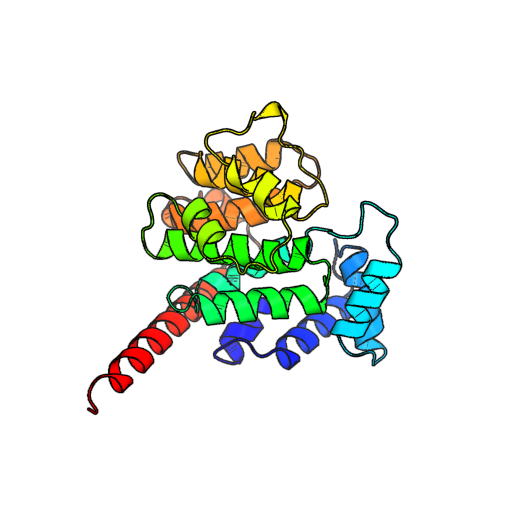00 52.31 247 ALA A O 1
ATOM 1875 N N . GLY A 1 248 ? -13.783 -22.363 3.448 1.00 45.28 248 GLY A N 1
ATOM 1876 C CA . GLY A 1 248 ? -12.906 -22.889 4.496 1.00 45.28 248 GLY A CA 1
ATOM 1877 C C . GLY A 1 248 ? -13.603 -23.869 5.443 1.00 45.28 248 GLY A C 1
ATOM 1878 O O . GLY A 1 248 ? -12.954 -24.798 5.921 1.00 45.28 248 GLY A O 1
ATOM 1879 N N . ASP A 1 249 ? -14.910 -23.700 5.661 1.00 47.41 249 ASP A N 1
ATOM 1880 C CA . ASP A 1 249 ? -15.692 -24.477 6.636 1.00 47.41 249 ASP A CA 1
ATOM 1881 C C . ASP A 1 249 ? -16.116 -25.854 6.077 1.00 47.41 249 ASP A C 1
ATOM 1883 O O . ASP A 1 249 ? -16.058 -26.871 6.766 1.00 47.41 249 ASP A O 1
ATOM 1887 N N . ASP A 1 250 ? -16.373 -25.941 4.766 1.00 45.81 250 ASP A N 1
ATOM 1888 C CA . ASP A 1 250 ? -16.736 -27.191 4.069 1.00 45.81 250 ASP A CA 1
ATOM 1889 C C . ASP A 1 250 ? -15.619 -28.258 4.039 1.00 45.81 250 ASP A C 1
ATOM 1891 O O . ASP A 1 250 ? -15.847 -29.412 3.655 1.00 45.81 250 ASP A O 1
ATOM 1895 N N . ARG A 1 251 ? -14.386 -27.904 4.428 1.00 47.12 251 ARG A N 1
ATOM 1896 C CA . ARG A 1 251 ? -13.247 -28.837 4.474 1.00 47.12 251 ARG A CA 1
ATOM 1897 C C . ARG A 1 251 ? -13.080 -29.553 5.813 1.00 47.12 251 ARG A C 1
ATOM 1899 O O . ARG A 1 251 ? -12.266 -30.473 5.869 1.00 47.12 251 ARG A O 1
ATOM 1906 N N . ASN A 1 252 ? -13.845 -29.193 6.846 1.00 44.09 252 ASN A N 1
ATOM 1907 C CA . ASN A 1 252 ? -13.686 -29.769 8.185 1.00 44.09 252 ASN A CA 1
ATOM 1908 C C . ASN A 1 252 ? -14.766 -30.796 8.577 1.00 44.09 252 ASN A C 1
ATOM 1910 O O . ASN A 1 252 ? -14.678 -31.374 9.654 1.00 44.09 252 ASN A O 1
ATOM 1914 N N . ASP A 1 253 ? -15.738 -31.075 7.700 1.00 40.47 253 ASP A N 1
ATOM 1915 C CA . ASP A 1 253 ? -16.854 -32.000 7.986 1.00 40.47 253 ASP A CA 1
ATOM 1916 C C . ASP A 1 253 ? -16.768 -33.332 7.207 1.00 40.47 253 ASP A C 1
ATOM 1918 O O . ASP A 1 253 ? -17.749 -34.036 6.968 1.00 40.47 253 ASP A O 1
ATOM 1922 N N . ARG A 1 254 ? -15.555 -33.697 6.770 1.00 41.19 254 ARG A N 1
ATOM 1923 C CA . ARG A 1 254 ? -15.246 -35.018 6.197 1.00 41.19 254 ARG A CA 1
ATOM 1924 C C . ARG A 1 254 ? -14.019 -35.611 6.879 1.00 41.19 254 ARG A C 1
ATOM 1926 O O . ARG A 1 254 ? -12.919 -35.590 6.327 1.00 41.19 254 ARG A O 1
ATOM 1933 N N . SER A 1 255 ? -14.193 -36.125 8.091 1.00 39.53 255 SER A N 1
ATOM 1934 C CA . SER A 1 255 ? -13.236 -37.007 8.777 1.00 39.53 255 SER A CA 1
ATOM 1935 C C . SER A 1 255 ? -13.980 -38.030 9.619 1.00 39.53 255 SER A C 1
ATOM 1937 O O . SER A 1 255 ? -14.913 -37.619 10.339 1.00 39.53 255 SER A O 1
#